Protein AF-A0ABD4R731-F1 (afdb_monomer_lite)

Radius of gyration: 36.88 Å; chains: 1; bounding box: 83×28×99 Å

Sequence (188 aa):
MTTSGLCRRHQIETEQASKDNRAQFRELLNQSGGIVTPEMKALRAEYVEQQETATELAGQITEKEELLPLLADTTARKANAYVNCHHGITEERIDELLRDFFIFHGSELSSLLWMKYRQFERNSSVHIQGIIEGTNDADTLYREFILNLMLKWTNEILPLRFRDDVMSLTGSAPVSGSHDARKKRKLF

Organism: NCBI:txid1812935

pLDDT: mean 88.9, std 9.13, range [47.09, 97.12]

Secondary structure (DSSP, 8-state):
--HHHHHHHHHHHHHHHHHHHHHHHHHHHHHTTT---HHHHHHHHHHHHHHHHHHHHHHHHHHHHHHHHHHHHHHHHHHHHHHHHHHHHHHHHHHHHHHHHHHHHHHHHHHHHHHHHHHHHHHS-TTSTT--TTTTSHHHHHHHHHHHHHHHHHSS----SS--HHHHHH-SS--HHHHHHHHGGG--

Foldseek 3Di:
DDPLVVLVVLLVVLQVLLVVLVVVLVVVCVVVVNDQDPVSVVSVVSSVVSVVSSVVSVVVSVVVVVCVLVVLVVLLVVLVVQQVVLVVLLVVVVVVVVVVCCVVCVVVVVVVLVVVLVVQCVVQPPPDPPHDPCPRHSVNVSVVVVVVVVCVVVVDPDDDPDDDPSCVVSPPHHDPVSVVSNVSNVVD

InterPro domains:
  IPR010006 Bacteriophage P4, Psu, polarity suppression protein [PF07455] (40-182)

Structure (mmCIF, N/CA/C/O backbone):
data_AF-A0ABD4R731-F1
#
_entry.id   AF-A0ABD4R731-F1
#
loop_
_atom_site.group_PDB
_atom_site.id
_atom_site.type_symbol
_atom_site.label_atom_id
_atom_site.label_alt_id
_atom_site.label_comp_id
_atom_site.label_asym_id
_atom_site.label_entity_id
_atom_site.label_seq_id
_atom_site.pdbx_PDB_ins_code
_atom_site.Cartn_x
_atom_site.Cartn_y
_atom_site.Cartn_z
_atom_site.occupancy
_atom_site.B_iso_or_equiv
_atom_site.auth_seq_id
_atom_site.auth_comp_id
_atom_site.auth_asym_id
_atom_site.auth_atom_id
_atom_site.pdbx_PDB_model_num
ATOM 1 N N . MET A 1 1 ? -12.678 6.987 18.122 1.00 47.09 1 MET A N 1
ATOM 2 C CA . MET A 1 1 ? -12.700 6.106 19.313 1.00 47.09 1 MET A CA 1
ATOM 3 C C . MET A 1 1 ? -12.897 4.676 18.845 1.00 47.09 1 MET A C 1
ATOM 5 O O . MET A 1 1 ? -13.769 4.457 18.018 1.00 47.09 1 MET A O 1
ATOM 9 N N . THR A 1 2 ? -12.077 3.730 19.304 1.00 66.00 2 THR A N 1
ATOM 10 C CA . THR A 1 2 ? -12.258 2.300 19.005 1.00 66.00 2 THR A CA 1
ATOM 11 C C . THR A 1 2 ? -13.372 1.720 19.880 1.00 66.00 2 THR A C 1
ATOM 13 O O . THR A 1 2 ? -13.617 2.209 20.982 1.00 66.00 2 THR A O 1
ATOM 16 N N . THR A 1 3 ? -14.046 0.672 19.410 1.00 63.84 3 THR A N 1
ATOM 17 C CA . THR A 1 3 ? -15.116 -0.027 20.148 1.00 63.84 3 THR A CA 1
ATOM 18 C C . THR A 1 3 ? -14.659 -0.540 21.519 1.00 63.84 3 THR A C 1
ATOM 20 O O . THR A 1 3 ? -15.417 -0.463 22.477 1.00 63.84 3 THR A O 1
ATOM 23 N N . SER A 1 4 ? -13.396 -0.962 21.654 1.00 69.50 4 SER A N 1
ATOM 24 C CA . SER A 1 4 ? -12.781 -1.312 22.948 1.00 69.50 4 SER A CA 1
ATOM 25 C C . SER A 1 4 ? -12.687 -0.110 23.909 1.00 69.50 4 SER A C 1
ATOM 27 O O . SER A 1 4 ? -12.978 -0.238 25.095 1.00 69.50 4 SER A O 1
ATOM 29 N N . GLY A 1 5 ? -12.383 1.093 23.404 1.00 80.19 5 GLY A N 1
ATOM 30 C CA . GLY A 1 5 ? -12.341 2.311 24.222 1.00 80.19 5 GLY A CA 1
ATOM 31 C C . GLY A 1 5 ? -13.715 2.771 24.723 1.00 80.19 5 GLY A C 1
ATOM 32 O O . GLY A 1 5 ? -13.802 3.364 25.795 1.00 80.19 5 GLY A O 1
ATOM 33 N N . LEU A 1 6 ? -14.783 2.478 23.974 1.00 83.31 6 LEU A N 1
ATOM 34 C CA . LEU A 1 6 ? -16.164 2.697 24.419 1.00 83.31 6 LEU A CA 1
ATOM 35 C C . LEU A 1 6 ? -16.559 1.701 25.518 1.00 83.31 6 LEU A C 1
ATOM 37 O O . LEU A 1 6 ? -17.065 2.129 26.549 1.00 83.31 6 LEU A O 1
ATOM 41 N N . CYS A 1 7 ? -16.256 0.408 25.342 1.00 85.12 7 CYS A N 1
ATOM 42 C CA . CYS A 1 7 ? -16.519 -0.616 26.362 1.00 85.12 7 CYS A CA 1
ATOM 43 C C . CYS A 1 7 ? -15.798 -0.314 27.681 1.00 85.12 7 CYS A C 1
ATOM 45 O O . CYS A 1 7 ? -16.428 -0.362 28.731 1.00 85.12 7 CYS A O 1
ATOM 47 N N . ARG A 1 8 ? -14.513 0.068 27.641 1.00 89.00 8 ARG A N 1
ATOM 48 C CA . ARG A 1 8 ? -13.762 0.441 28.856 1.00 89.00 8 ARG A CA 1
ATOM 49 C C . ARG A 1 8 ? -14.369 1.642 29.571 1.00 89.00 8 ARG A C 1
ATOM 51 O O . ARG A 1 8 ? -14.418 1.666 30.794 1.00 89.00 8 ARG A O 1
ATOM 58 N N . ARG A 1 9 ? -14.833 2.643 28.818 1.00 91.31 9 ARG A N 1
ATOM 59 C CA . ARG A 1 9 ? -15.491 3.811 29.408 1.00 91.31 9 ARG A CA 1
ATOM 60 C C . ARG A 1 9 ? -16.788 3.410 30.110 1.00 91.31 9 ARG A C 1
ATOM 62 O O . ARG A 1 9 ? -16.950 3.743 31.276 1.00 91.31 9 ARG A O 1
ATOM 69 N N . HIS A 1 10 ? -17.644 2.648 29.430 1.00 91.25 10 HIS A N 1
ATOM 70 C CA . HIS A 1 10 ? -18.876 2.127 30.023 1.00 91.25 10 HIS A CA 1
ATOM 71 C C . HIS A 1 10 ? -18.600 1.264 31.260 1.00 91.25 10 HIS A C 1
ATOM 73 O O . HIS A 1 10 ? -19.288 1.416 32.262 1.00 91.25 10 HIS A O 1
ATOM 79 N N . GLN A 1 11 ? -17.573 0.407 31.233 1.00 93.75 11 GLN A N 1
ATOM 80 C CA . GLN A 1 11 ? -17.191 -0.394 32.396 1.00 93.75 11 GLN A CA 1
ATOM 81 C C . GLN A 1 11 ? -16.874 0.509 33.596 1.00 93.75 11 GLN A C 1
ATOM 83 O O . GLN A 1 11 ? -17.465 0.340 34.656 1.00 93.75 11 GLN A O 1
ATOM 88 N N . ILE A 1 12 ? -16.014 1.515 33.414 1.00 93.62 12 ILE A N 1
ATOM 89 C CA . ILE A 1 12 ? -15.641 2.459 34.479 1.00 93.62 12 ILE A CA 1
ATOM 90 C C . ILE A 1 12 ? -16.871 3.204 35.020 1.00 93.62 12 ILE A C 1
ATOM 92 O O . ILE A 1 12 ? -17.019 3.338 36.233 1.00 93.62 12 ILE A O 1
ATOM 96 N N . GLU A 1 13 ? -17.761 3.665 34.138 1.00 94.12 13 GLU A N 1
ATOM 97 C CA . GLU A 1 13 ? -18.998 4.357 34.519 1.00 94.12 13 GLU A CA 1
ATOM 98 C C . GLU A 1 13 ? -19.929 3.443 35.338 1.00 94.12 13 GLU A C 1
ATOM 100 O O . GLU A 1 13 ? -20.394 3.841 36.406 1.00 94.12 13 GLU A O 1
ATOM 105 N N . THR A 1 14 ? -20.141 2.197 34.898 1.00 92.69 14 THR A N 1
ATOM 106 C CA . THR A 1 14 ? -20.979 1.211 35.612 1.00 92.69 14 THR A CA 1
ATOM 107 C C . THR A 1 14 ? -20.384 0.778 36.954 1.00 92.69 14 THR A C 1
ATOM 109 O O . THR A 1 14 ? -21.108 0.665 37.945 1.00 92.69 14 THR A O 1
ATOM 112 N N . GLU A 1 15 ? -19.062 0.601 37.036 1.00 93.56 15 GLU A N 1
ATOM 113 C CA . GLU A 1 15 ? -18.374 0.285 38.290 1.00 93.56 15 GLU A CA 1
ATOM 114 C C . GLU A 1 15 ? -18.454 1.439 39.290 1.00 93.56 15 GLU A C 1
ATOM 116 O O . GLU A 1 15 ? -18.605 1.204 40.493 1.00 93.56 15 GLU A O 1
ATOM 121 N N . GLN A 1 16 ? -18.344 2.680 38.813 1.00 94.50 16 GLN A N 1
ATOM 122 C CA . GLN A 1 16 ? -18.455 3.856 39.666 1.00 94.50 16 GLN A CA 1
ATOM 123 C C . GLN A 1 16 ? -19.886 4.020 40.188 1.00 94.50 16 GLN A C 1
ATOM 125 O O . GLN A 1 16 ? -20.065 4.150 41.397 1.00 94.50 16 GLN A O 1
ATOM 130 N N . ALA A 1 17 ? -20.894 3.887 39.321 1.00 93.00 17 ALA A N 1
ATOM 131 C CA . ALA A 1 17 ? -22.299 3.914 39.726 1.00 93.00 17 ALA A CA 1
ATOM 132 C C . ALA A 1 17 ? -22.622 2.825 40.769 1.00 93.00 17 ALA A C 1
ATOM 134 O O . ALA A 1 17 ? -23.241 3.113 41.793 1.00 93.00 17 ALA A O 1
ATOM 135 N N . SER A 1 18 ? -22.104 1.600 40.589 1.00 92.94 18 SER A N 1
ATOM 136 C CA . SER A 1 18 ? -22.270 0.509 41.566 1.00 92.94 18 SER A CA 1
ATOM 137 C C . SER A 1 18 ? -21.652 0.848 42.926 1.00 92.94 18 SER A C 1
ATOM 139 O O . SER A 1 18 ? -22.242 0.569 43.976 1.00 92.94 18 SER A O 1
ATOM 141 N N . LYS A 1 19 ? -20.467 1.475 42.939 1.00 93.81 19 LYS A N 1
ATOM 142 C CA . LYS A 1 19 ? -19.798 1.913 44.175 1.00 93.81 19 LYS A CA 1
ATOM 143 C C . LYS A 1 19 ? -20.590 3.006 44.886 1.00 93.81 19 LYS A C 1
ATOM 145 O O . LYS A 1 19 ? -20.762 2.907 46.103 1.00 93.81 19 LYS A O 1
ATOM 150 N N . ASP A 1 20 ? -21.091 3.985 44.142 1.00 95.62 20 ASP A N 1
ATOM 151 C CA . ASP A 1 20 ? -21.860 5.108 44.679 1.00 95.62 20 ASP A CA 1
ATOM 152 C C . ASP A 1 20 ? -23.193 4.621 45.269 1.00 95.62 20 ASP A C 1
ATOM 154 O O . ASP A 1 20 ? -23.496 4.898 46.433 1.00 95.62 20 ASP A O 1
ATOM 158 N N . ASN A 1 21 ? -23.920 3.768 44.542 1.00 94.12 21 ASN A N 1
ATOM 159 C CA . ASN A 1 21 ? -25.165 3.150 45.007 1.00 94.12 21 ASN A CA 1
ATOM 160 C C . ASN A 1 21 ? -24.944 2.257 46.239 1.00 94.12 21 ASN A C 1
ATOM 162 O O . ASN A 1 21 ? -25.734 2.262 47.188 1.00 94.12 21 ASN A O 1
ATOM 166 N N . ARG A 1 22 ? -23.826 1.519 46.292 1.00 93.38 22 ARG A N 1
ATOM 167 C CA . ARG A 1 22 ? -23.453 0.719 47.468 1.00 93.38 22 ARG A CA 1
ATOM 168 C C . ARG A 1 22 ? -23.092 1.594 48.671 1.00 93.38 22 ARG A C 1
ATOM 170 O O . ARG A 1 22 ? -23.345 1.178 49.803 1.00 93.38 22 ARG A O 1
ATOM 177 N N . ALA A 1 23 ? -22.484 2.760 48.463 1.00 94.75 23 ALA A N 1
ATOM 178 C CA . ALA A 1 23 ? -22.194 3.709 49.536 1.00 94.75 23 ALA A CA 1
ATOM 179 C C . ALA A 1 23 ? -23.490 4.320 50.092 1.00 94.75 23 ALA A C 1
ATOM 181 O O . ALA A 1 23 ? -23.691 4.297 51.307 1.00 94.75 23 ALA A O 1
ATOM 182 N N . GLN A 1 24 ? -24.405 4.749 49.216 1.00 94.81 24 GLN A N 1
ATOM 183 C CA . GLN A 1 24 ? -25.729 5.251 49.603 1.00 94.81 24 GLN A CA 1
ATOM 184 C C . GLN A 1 24 ? -26.545 4.207 50.372 1.00 94.81 24 GLN A C 1
ATOM 186 O O . GLN A 1 24 ? -27.123 4.518 51.412 1.00 94.81 24 GLN A O 1
ATOM 191 N N . PHE A 1 25 ? -26.526 2.944 49.934 1.00 94.62 25 PHE A N 1
ATOM 192 C CA . PHE A 1 25 ? -27.181 1.852 50.656 1.00 94.62 25 PHE A CA 1
ATOM 193 C C . PHE A 1 25 ? -26.672 1.719 52.102 1.00 94.62 25 PHE A C 1
ATOM 195 O O . PHE A 1 25 ? -27.469 1.529 53.020 1.00 94.62 25 PHE A O 1
ATOM 202 N N . ARG A 1 26 ? -25.351 1.812 52.324 1.00 93.81 26 ARG A N 1
ATOM 203 C CA . ARG A 1 26 ? -24.767 1.710 53.675 1.00 93.81 26 ARG A CA 1
ATOM 204 C C . ARG A 1 26 ? -25.180 2.879 54.559 1.00 93.81 26 ARG A C 1
ATOM 206 O O . ARG A 1 26 ? -25.469 2.667 55.732 1.00 93.81 26 ARG A O 1
ATOM 213 N N . GLU A 1 27 ? -25.223 4.080 53.996 1.00 95.12 27 GLU A N 1
ATOM 214 C CA . GLU A 1 27 ? -25.639 5.278 54.719 1.00 95.12 27 GLU A CA 1
ATOM 215 C C . GLU A 1 27 ? -27.106 5.178 55.160 1.00 95.12 27 GLU A C 1
ATOM 217 O O . GLU A 1 27 ? -27.410 5.320 56.345 1.00 95.12 27 GLU A O 1
ATOM 222 N N . LEU A 1 28 ? -28.005 4.796 54.247 1.00 94.62 28 LEU A N 1
ATOM 223 C CA . LEU A 1 28 ? -29.420 4.575 54.563 1.00 94.62 28 LEU A CA 1
ATOM 224 C C . LEU A 1 28 ? -29.628 3.457 55.597 1.00 94.62 28 LEU A C 1
ATOM 226 O O . LEU A 1 28 ? -30.508 3.565 56.452 1.00 94.62 28 LEU A O 1
ATOM 230 N N . LEU A 1 29 ? -28.809 2.399 55.563 1.00 93.44 29 LEU A N 1
ATOM 231 C CA . LEU A 1 29 ? -28.875 1.307 56.542 1.00 93.44 29 LEU A CA 1
ATOM 232 C C . LEU A 1 29 ? -28.511 1.779 57.951 1.00 93.44 29 LEU A C 1
ATOM 234 O O . LEU A 1 29 ? -29.185 1.399 58.911 1.00 93.44 29 LEU A O 1
ATOM 238 N N . ASN A 1 30 ? -27.478 2.617 58.064 1.00 93.94 30 ASN A N 1
ATOM 239 C CA . ASN A 1 30 ? -27.062 3.210 59.332 1.00 93.94 30 ASN A CA 1
ATOM 240 C C . ASN A 1 30 ? -28.153 4.136 59.888 1.00 93.94 30 ASN A C 1
ATOM 242 O O . ASN A 1 30 ? -28.500 4.038 61.064 1.00 93.94 30 ASN A O 1
ATOM 246 N N . GLN A 1 31 ? -28.739 4.983 59.036 1.00 93.31 31 GLN A N 1
ATOM 247 C CA . GLN A 1 31 ? -29.807 5.916 59.415 1.00 93.31 31 GLN A CA 1
ATOM 248 C C . GLN A 1 31 ? -31.099 5.203 59.836 1.00 93.31 31 GLN A C 1
ATOM 250 O O . GLN A 1 31 ? -31.798 5.658 60.739 1.00 93.31 31 GLN A O 1
ATOM 255 N N . SER A 1 32 ? -31.397 4.057 59.222 1.00 90.31 32 SER A N 1
ATOM 256 C CA . SER A 1 32 ? -32.612 3.274 59.489 1.00 90.31 32 SER A CA 1
ATOM 257 C C . SER A 1 32 ? -32.472 2.303 60.670 1.00 90.31 32 SER A C 1
ATOM 259 O O . SER A 1 32 ? -33.348 1.463 60.883 1.00 90.31 32 SER A O 1
ATOM 261 N N . GLY A 1 33 ? -31.358 2.349 61.413 1.00 88.62 33 GLY A N 1
ATOM 262 C CA . GLY A 1 33 ? -31.100 1.434 62.531 1.00 88.62 33 GLY A CA 1
ATOM 263 C C . GLY A 1 33 ? -31.032 -0.040 62.111 1.00 88.62 33 GLY A C 1
ATOM 264 O O . GLY A 1 33 ? -31.392 -0.921 62.888 1.00 88.62 33 GLY A O 1
ATOM 265 N N . GLY A 1 34 ? -30.622 -0.316 60.868 1.00 86.50 34 GLY A N 1
ATOM 266 C CA . GLY A 1 34 ? -30.551 -1.669 60.310 1.00 86.50 34 GLY A CA 1
ATOM 267 C C . GLY A 1 34 ? -31.838 -2.186 59.651 1.00 86.50 34 GLY A C 1
ATOM 268 O O . GLY A 1 34 ? -31.831 -3.300 59.125 1.00 86.50 34 GLY A O 1
ATOM 269 N N . ILE A 1 35 ? -32.931 -1.412 59.629 1.00 91.94 35 ILE A N 1
ATOM 270 C CA . ILE A 1 35 ? -34.171 -1.800 58.936 1.00 91.94 35 ILE A CA 1
ATOM 271 C C . ILE A 1 35 ? -34.044 -1.504 57.436 1.00 91.94 35 ILE A C 1
ATOM 273 O O . ILE A 1 35 ? -33.813 -0.370 57.031 1.00 91.94 35 ILE A O 1
ATOM 277 N N . VAL A 1 36 ? -34.228 -2.525 56.593 1.00 91.69 36 VAL A N 1
ATOM 278 C CA . VAL A 1 36 ? -34.141 -2.387 55.130 1.00 91.69 36 VAL A CA 1
ATOM 279 C C . VAL A 1 36 ? -35.453 -1.848 54.556 1.00 91.69 36 VAL A C 1
ATOM 281 O O . VAL A 1 36 ? -36.477 -2.537 54.574 1.00 91.69 36 VAL A O 1
ATOM 284 N N . THR A 1 37 ? -35.411 -0.643 53.990 1.00 93.06 37 THR A N 1
ATOM 285 C CA . THR A 1 37 ? -36.563 0.014 53.351 1.00 93.06 37 THR A CA 1
ATOM 286 C C . THR A 1 37 ? -36.761 -0.442 51.892 1.00 93.06 37 THR A C 1
ATOM 288 O O . THR A 1 37 ? -35.870 -1.060 51.300 1.00 93.06 37 THR A O 1
ATOM 291 N N . PRO A 1 38 ? -37.922 -0.161 51.265 1.00 93.31 38 PRO A N 1
ATOM 292 C CA . PRO A 1 38 ? -38.137 -0.424 49.838 1.00 93.31 38 PRO A CA 1
ATOM 293 C C . PRO A 1 38 ? -37.122 0.275 48.919 1.00 93.31 38 PRO A C 1
ATOM 295 O O . PRO A 1 38 ? -36.661 -0.332 47.957 1.00 93.31 38 PRO A O 1
ATOM 298 N N . GLU A 1 39 ? -36.718 1.504 49.248 1.00 91.62 39 GLU A N 1
ATOM 299 C CA . GLU A 1 39 ? -35.689 2.262 48.520 1.00 91.62 39 GLU A CA 1
ATOM 300 C C . GLU A 1 39 ? -34.331 1.548 48.557 1.00 91.62 39 GLU A C 1
ATOM 302 O O . GLU A 1 39 ? -33.682 1.362 47.532 1.00 91.62 39 GLU A O 1
ATOM 307 N N . MET A 1 40 ? -33.945 1.021 49.720 1.00 93.25 40 MET A N 1
ATOM 308 C CA . MET A 1 40 ? -32.716 0.240 49.860 1.00 93.25 40 MET A CA 1
ATOM 309 C C . MET A 1 40 ? -32.757 -1.077 49.075 1.00 93.25 40 MET A C 1
ATOM 311 O O . MET A 1 40 ? -31.721 -1.546 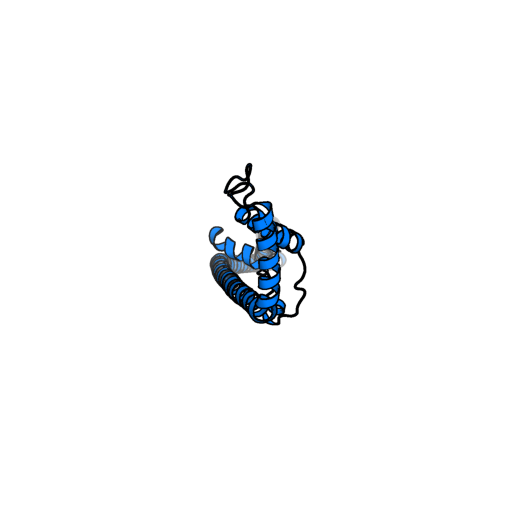48.604 1.00 93.25 40 MET A O 1
ATOM 315 N N . LYS A 1 41 ? -33.938 -1.690 48.909 1.00 94.00 41 LYS A N 1
ATOM 316 C CA . LYS A 1 41 ? -34.100 -2.866 48.036 1.00 94.00 41 LYS A CA 1
ATOM 317 C C . LYS A 1 41 ? -33.919 -2.501 46.563 1.00 94.00 41 LYS A C 1
ATOM 319 O O . LYS A 1 41 ? -33.293 -3.279 45.849 1.00 94.00 41 LYS A O 1
ATOM 324 N N . ALA A 1 42 ? -34.427 -1.344 46.136 1.00 94.12 42 ALA A N 1
ATOM 325 C CA . ALA A 1 42 ? -34.233 -0.839 44.778 1.00 94.12 42 ALA A CA 1
ATOM 326 C C . ALA A 1 42 ? -32.749 -0.546 44.503 1.00 94.12 42 ALA A C 1
ATOM 328 O O . ALA A 1 42 ? -32.198 -1.104 43.560 1.00 94.12 42 ALA A O 1
ATOM 329 N N . LEU A 1 43 ? -32.073 0.182 45.402 1.00 93.06 43 LEU A N 1
ATOM 330 C CA . LEU A 1 43 ? -30.623 0.417 45.322 1.00 93.06 43 LEU A CA 1
ATOM 331 C C . LEU A 1 43 ? -29.830 -0.890 45.277 1.00 93.06 43 LEU A C 1
ATOM 333 O O . LEU A 1 43 ? -28.847 -1.002 44.548 1.00 93.06 43 LEU A O 1
ATOM 337 N N . ARG A 1 44 ? -30.260 -1.900 46.047 1.00 93.56 44 ARG A N 1
ATOM 338 C CA . ARG A 1 44 ? -29.639 -3.225 46.029 1.00 93.56 44 ARG A CA 1
ATOM 339 C C . ARG A 1 44 ? -29.803 -3.950 44.704 1.00 93.56 44 ARG A C 1
ATOM 341 O O . ARG A 1 44 ? -28.846 -4.581 44.272 1.00 93.56 44 ARG A O 1
ATOM 348 N N . ALA A 1 45 ? -30.978 -3.891 44.089 1.00 94.62 45 ALA A N 1
ATOM 349 C CA . ALA A 1 45 ? -31.174 -4.450 42.757 1.00 94.62 45 ALA A CA 1
ATOM 350 C C . ALA A 1 45 ? -30.285 -3.728 41.732 1.00 94.62 45 ALA A C 1
ATOM 352 O O . ALA A 1 45 ? -29.562 -4.378 40.983 1.00 94.62 45 ALA A O 1
ATOM 353 N N . GLU A 1 46 ? -30.252 -2.397 41.787 1.00 93.69 46 GLU A N 1
ATOM 354 C CA . GLU A 1 46 ? -29.509 -1.563 40.845 1.00 93.69 46 GLU A CA 1
ATOM 355 C C . GLU A 1 46 ? -27.988 -1.772 40.930 1.00 93.69 46 GLU A C 1
ATOM 357 O O . GLU A 1 46 ? -27.344 -2.017 39.912 1.00 93.69 46 GLU A O 1
ATOM 362 N N . TYR A 1 47 ? -27.383 -1.752 42.129 1.00 92.69 47 TYR A N 1
ATOM 363 C CA . TYR A 1 47 ? -25.930 -1.954 42.223 1.00 92.69 47 TYR A CA 1
ATOM 364 C C . TYR A 1 47 ? -25.504 -3.387 41.868 1.00 92.69 47 TYR A C 1
ATOM 366 O O . TYR A 1 47 ? -24.339 -3.589 41.510 1.00 92.69 47 TYR A O 1
ATOM 374 N N . VAL A 1 48 ? -26.400 -4.378 42.007 1.00 94.94 48 VAL A N 1
ATOM 375 C CA . VAL A 1 48 ? -26.160 -5.769 41.581 1.00 94.94 48 VAL A CA 1
ATOM 376 C C . VAL A 1 48 ? -26.182 -5.852 40.058 1.00 94.94 48 VAL A C 1
ATOM 378 O O . VAL A 1 48 ? -25.222 -6.359 39.486 1.00 94.94 48 VAL A O 1
ATOM 381 N N . GLU A 1 49 ? -27.191 -5.271 39.407 1.00 95.38 49 GLU A N 1
ATOM 382 C CA . GLU A 1 49 ? -27.272 -5.190 37.942 1.00 95.38 49 GLU A CA 1
ATOM 383 C C . GLU A 1 49 ? -26.047 -4.477 37.347 1.00 95.38 49 GLU A C 1
ATOM 385 O O . GLU A 1 49 ? -25.433 -4.952 36.388 1.00 95.38 49 GLU A O 1
ATOM 390 N N . GLN A 1 50 ? -25.623 -3.365 37.955 1.00 95.06 50 GLN A N 1
ATOM 391 C CA . GLN A 1 50 ? -24.426 -2.631 37.536 1.00 95.06 50 GLN A CA 1
ATOM 392 C C . GLN A 1 50 ? -23.149 -3.466 37.703 1.00 95.06 50 GLN A C 1
ATOM 394 O O . GLN A 1 50 ? -22.256 -3.401 36.859 1.00 95.06 50 GLN A O 1
ATOM 399 N N . GLN A 1 51 ? -23.055 -4.274 38.764 1.00 93.50 51 GLN A N 1
ATOM 400 C CA . GLN A 1 51 ? -21.914 -5.163 38.985 1.00 93.50 51 GLN A CA 1
ATOM 401 C C . GLN A 1 51 ? -21.876 -6.312 37.961 1.00 93.50 51 GLN A C 1
ATOM 403 O O . GLN A 1 51 ? -20.802 -6.644 37.452 1.00 93.50 51 GLN A O 1
ATOM 408 N N . GLU A 1 52 ? -23.025 -6.909 37.640 1.00 94.56 52 GLU A N 1
ATOM 409 C CA . GLU A 1 52 ? -23.142 -7.944 36.605 1.00 94.56 52 GLU A CA 1
ATOM 410 C C . GLU A 1 52 ? -22.777 -7.380 35.226 1.00 94.56 52 GLU A C 1
ATOM 412 O O . GLU A 1 52 ? -21.938 -7.947 34.526 1.00 94.56 52 GLU A O 1
ATOM 417 N N . THR A 1 53 ? -23.303 -6.200 34.890 1.00 93.81 53 THR A N 1
ATOM 418 C CA . THR A 1 53 ? -22.999 -5.492 33.638 1.00 93.81 53 THR A CA 1
ATOM 419 C C . THR A 1 53 ? -21.510 -5.165 33.512 1.00 93.81 53 THR A C 1
ATOM 421 O O . THR A 1 53 ? -20.914 -5.400 32.462 1.00 93.81 53 THR A O 1
ATOM 424 N N . ALA A 1 54 ? -20.875 -4.665 34.578 1.00 93.50 54 ALA A N 1
ATOM 425 C CA . ALA A 1 54 ? -19.437 -4.391 34.583 1.00 93.50 54 ALA A CA 1
ATOM 426 C C . ALA A 1 54 ? -18.604 -5.664 34.350 1.00 93.50 54 ALA A C 1
ATOM 428 O O . ALA A 1 54 ? -17.608 -5.629 33.627 1.00 93.50 54 ALA A O 1
ATOM 429 N N . THR A 1 55 ? -19.034 -6.793 34.921 1.00 94.00 55 THR A N 1
ATOM 430 C CA . THR A 1 55 ? -18.364 -8.093 34.760 1.00 94.00 55 THR A CA 1
ATOM 431 C C . THR A 1 55 ? -18.468 -8.597 33.319 1.00 94.00 55 THR A C 1
ATOM 433 O O . THR A 1 55 ? -17.468 -9.025 32.743 1.00 94.00 55 THR A O 1
ATOM 436 N N . GLU A 1 56 ? -19.646 -8.484 32.706 1.00 94.94 56 GLU A N 1
ATOM 437 C CA . GLU A 1 56 ? -19.865 -8.843 31.301 1.00 94.94 56 GLU A CA 1
ATOM 438 C C . GLU A 1 56 ? -19.026 -7.962 30.359 1.00 94.94 56 GLU A C 1
ATOM 440 O O . GLU A 1 56 ? -18.362 -8.455 29.444 1.00 94.94 56 GLU A O 1
ATOM 445 N N . LEU A 1 57 ? -18.979 -6.649 30.618 1.00 94.06 57 LEU A N 1
ATOM 446 C CA . LEU A 1 57 ? -18.140 -5.717 29.860 1.00 94.06 57 LEU A CA 1
ATOM 447 C C . LEU A 1 57 ? -16.650 -6.053 29.986 1.00 94.06 57 LEU A C 1
ATOM 449 O O . LEU A 1 57 ? -15.937 -5.990 28.983 1.00 94.06 57 LEU A O 1
ATOM 453 N N . ALA A 1 58 ? -16.185 -6.438 31.178 1.00 93.50 58 ALA A N 1
ATOM 454 C CA . ALA A 1 58 ? -14.811 -6.881 31.392 1.00 93.50 58 ALA A CA 1
ATOM 455 C C . ALA A 1 58 ? -14.487 -8.126 30.549 1.00 93.50 58 ALA A C 1
ATOM 457 O O . ALA A 1 58 ? -13.473 -8.138 29.852 1.00 93.50 58 ALA A O 1
ATOM 458 N N . GLY A 1 59 ? -15.382 -9.122 30.531 1.00 93.31 59 GLY A N 1
ATOM 459 C CA . GLY A 1 59 ? -15.242 -10.314 29.688 1.00 93.31 59 GLY A CA 1
ATOM 460 C C . GLY A 1 59 ? -15.127 -9.974 28.198 1.00 93.31 59 GLY A C 1
ATOM 461 O O . GLY A 1 59 ? -14.200 -10.426 27.524 1.00 93.31 59 GLY A O 1
ATOM 462 N N . GLN A 1 60 ? -15.996 -9.091 27.695 1.00 92.88 60 GLN A N 1
ATOM 463 C CA . GLN A 1 60 ? -15.949 -8.635 26.299 1.00 92.88 60 GLN A CA 1
ATOM 464 C C . GLN A 1 60 ? -14.682 -7.841 25.955 1.00 92.88 60 GLN A C 1
ATOM 466 O O . GLN A 1 60 ? -14.235 -7.848 24.804 1.00 92.88 60 GLN A O 1
ATOM 471 N N . ILE A 1 61 ? -14.123 -7.095 26.913 1.00 92.25 61 ILE A N 1
ATOM 472 C CA . ILE A 1 61 ? -12.861 -6.372 26.727 1.00 92.25 61 ILE A CA 1
ATOM 473 C C . ILE A 1 61 ? -11.716 -7.372 26.590 1.00 92.25 61 ILE A C 1
ATOM 475 O O . ILE A 1 61 ? -10.956 -7.262 25.628 1.00 92.25 61 ILE A O 1
ATOM 479 N N . THR A 1 62 ? -11.635 -8.360 27.485 1.00 92.56 62 THR A N 1
ATOM 480 C CA . THR A 1 62 ? -10.604 -9.405 27.447 1.00 92.56 62 THR A CA 1
ATOM 481 C C . THR A 1 62 ? -10.645 -10.188 26.137 1.00 92.56 62 THR A C 1
ATOM 483 O O . THR A 1 62 ? -9.629 -10.263 25.452 1.00 92.56 62 THR A O 1
ATOM 486 N N . GLU A 1 63 ? -11.818 -10.671 25.715 1.00 91.50 63 GLU A N 1
ATOM 487 C CA . GLU A 1 63 ? -11.967 -11.406 24.449 1.00 91.50 63 GLU A CA 1
ATOM 488 C C . GLU A 1 63 ? -11.479 -10.576 23.247 1.00 91.50 63 GLU A C 1
ATOM 490 O O . GLU A 1 63 ? -10.738 -11.050 22.383 1.00 91.50 63 GLU A O 1
ATOM 495 N N . LYS A 1 64 ? -11.847 -9.289 23.194 1.00 89.19 64 LYS A N 1
ATOM 496 C CA . LYS A 1 64 ? -11.404 -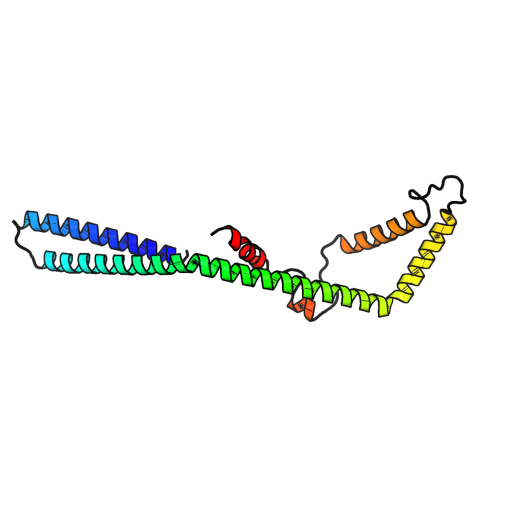8.399 22.112 1.00 89.19 64 LYS A CA 1
ATOM 497 C C . LYS A 1 64 ? -9.901 -8.151 22.156 1.00 89.19 64 LYS A C 1
ATOM 499 O O . LYS A 1 64 ? -9.280 -8.085 21.097 1.00 89.19 64 LYS A O 1
ATOM 504 N N . GLU A 1 65 ? -9.323 -7.982 23.339 1.00 89.06 65 GLU A N 1
ATOM 505 C CA . GLU A 1 65 ? -7.885 -7.769 23.512 1.00 89.06 65 GLU A CA 1
ATOM 506 C C . GLU A 1 65 ? -7.064 -8.979 23.071 1.00 89.06 65 GLU A C 1
ATOM 508 O O . GLU A 1 65 ? -6.035 -8.795 22.423 1.00 89.06 65 GLU A O 1
ATOM 513 N N . GLU A 1 66 ? -7.553 -10.194 23.308 1.00 89.62 66 GLU A N 1
ATOM 514 C CA . GLU A 1 66 ? -6.925 -11.428 22.823 1.00 89.62 66 GLU A CA 1
ATOM 515 C C . GLU A 1 66 ? -6.957 -11.544 21.289 1.00 89.62 66 GLU A C 1
ATOM 517 O O . GLU A 1 66 ? -6.004 -12.023 20.670 1.00 89.62 66 GLU A O 1
ATOM 522 N N . LEU A 1 67 ? -8.021 -11.054 20.643 1.00 89.19 67 LEU A N 1
ATOM 523 C CA . LEU A 1 67 ? -8.158 -11.082 19.182 1.00 89.19 67 LEU A CA 1
ATOM 524 C C . LEU A 1 67 ? -7.331 -10.005 18.462 1.00 89.19 67 LEU A C 1
ATOM 526 O O . LEU A 1 67 ? -7.005 -10.164 17.279 1.00 89.19 67 LEU A O 1
ATOM 530 N N . LEU A 1 68 ? -6.988 -8.902 19.136 1.00 87.00 68 LEU A N 1
ATOM 531 C CA . LEU A 1 68 ? -6.295 -7.766 18.517 1.00 87.00 68 LEU A CA 1
ATOM 532 C C . LEU A 1 68 ? -4.932 -8.141 17.898 1.00 87.00 68 LEU A C 1
ATOM 534 O O . LEU A 1 68 ? -4.722 -7.784 16.733 1.00 87.00 68 LEU A O 1
ATOM 538 N N . PRO A 1 69 ? -4.026 -8.871 18.584 1.00 87.81 69 PRO A N 1
ATOM 539 C CA . PRO A 1 69 ? -2.753 -9.297 18.001 1.00 87.81 69 PRO A CA 1
ATOM 540 C C . PRO A 1 69 ? -2.937 -10.195 16.775 1.00 87.81 69 PRO A C 1
ATOM 542 O O . PRO A 1 69 ? -2.277 -9.996 15.754 1.00 87.81 69 PRO A O 1
ATOM 545 N N . LEU A 1 70 ? -3.884 -11.139 16.832 1.00 89.25 70 LEU A N 1
ATOM 546 C CA . LEU A 1 70 ? -4.177 -12.047 15.721 1.00 89.25 70 LEU A CA 1
ATOM 547 C C . LEU A 1 70 ? -4.673 -11.282 14.488 1.00 89.25 70 LEU A C 1
ATOM 549 O O . LEU A 1 70 ? -4.236 -11.543 13.360 1.00 89.25 70 LEU A O 1
ATOM 553 N N . LEU A 1 71 ? -5.577 -10.322 14.693 1.00 89.88 71 LEU A N 1
ATOM 554 C CA . LEU A 1 71 ? -6.096 -9.483 13.621 1.00 89.88 71 LEU A CA 1
ATOM 555 C C . LEU A 1 71 ? -4.999 -8.580 13.047 1.00 89.88 71 LEU A C 1
ATOM 557 O O . LEU A 1 71 ? -4.916 -8.421 11.826 1.00 89.88 71 LEU A O 1
ATOM 561 N N . ALA A 1 72 ? -4.143 -8.016 13.902 1.00 89.25 72 ALA A N 1
ATOM 562 C CA . ALA A 1 72 ? -3.013 -7.194 13.488 1.00 89.25 72 ALA A CA 1
ATOM 563 C C . ALA A 1 72 ? -2.020 -7.988 12.628 1.00 89.25 72 ALA A C 1
ATOM 565 O O . ALA A 1 72 ? -1.669 -7.530 11.538 1.00 89.25 72 ALA A O 1
ATOM 566 N N . ASP A 1 73 ? -1.630 -9.192 13.054 1.00 89.62 73 ASP A N 1
ATOM 567 C CA . ASP A 1 73 ? -0.731 -10.064 12.290 1.00 89.62 73 ASP A CA 1
ATOM 568 C C . ASP A 1 73 ? -1.361 -10.512 10.963 1.00 89.62 73 ASP A C 1
ATOM 570 O O . ASP A 1 73 ? -0.743 -10.402 9.900 1.00 89.62 73 ASP A O 1
ATOM 574 N N . THR A 1 74 ? -2.625 -10.943 10.986 1.00 92.00 74 THR A N 1
ATOM 575 C CA . THR A 1 74 ? -3.343 -11.361 9.772 1.00 92.00 74 THR A CA 1
ATOM 576 C C . THR A 1 74 ? -3.449 -10.212 8.769 1.00 92.00 74 THR A C 1
ATOM 578 O O . THR A 1 74 ? -3.219 -10.397 7.570 1.00 92.00 74 THR A O 1
ATOM 581 N N . THR A 1 75 ? -3.749 -9.006 9.252 1.00 92.94 75 THR A N 1
ATOM 582 C CA . THR A 1 75 ? -3.808 -7.797 8.422 1.00 92.94 75 THR A CA 1
ATOM 583 C C . THR A 1 75 ? -2.432 -7.456 7.854 1.00 92.94 75 THR A C 1
ATOM 585 O O . THR A 1 75 ? -2.320 -7.168 6.664 1.00 92.94 75 THR A O 1
ATOM 588 N N . ALA A 1 76 ? -1.372 -7.547 8.661 1.00 92.31 76 ALA A N 1
ATOM 589 C CA . ALA A 1 76 ? -0.005 -7.292 8.216 1.00 92.31 76 ALA A CA 1
ATOM 590 C C . ALA A 1 76 ? 0.447 -8.287 7.134 1.00 92.31 76 ALA A C 1
ATOM 592 O O . ALA A 1 76 ? 1.051 -7.877 6.140 1.00 92.31 76 ALA A O 1
ATOM 593 N N . ARG A 1 77 ? 0.111 -9.578 7.277 1.00 93.00 77 ARG A N 1
ATOM 594 C CA . ARG A 1 77 ? 0.387 -10.615 6.267 1.00 93.00 77 ARG A CA 1
ATOM 595 C C . ARG A 1 77 ? -0.313 -10.323 4.944 1.00 93.00 77 ARG A C 1
ATOM 597 O O . ARG A 1 77 ? 0.336 -10.347 3.899 1.00 93.00 77 ARG A O 1
ATOM 604 N N . LYS A 1 78 ? -1.608 -9.995 4.986 1.00 95.12 78 LYS A N 1
ATOM 605 C CA . LYS A 1 78 ? -2.376 -9.638 3.782 1.00 95.12 78 LYS A CA 1
ATOM 606 C C . LYS A 1 78 ? -1.843 -8.369 3.121 1.00 95.12 78 LYS A C 1
ATOM 608 O O . LYS A 1 78 ? -1.683 -8.344 1.906 1.00 95.12 78 LYS A O 1
ATOM 613 N N . ALA A 1 79 ? -1.503 -7.350 3.908 1.00 95.00 79 ALA A N 1
ATOM 614 C CA . ALA A 1 79 ? -0.912 -6.119 3.396 1.00 95.00 79 ALA A CA 1
ATOM 615 C C . ALA A 1 79 ? 0.454 -6.363 2.734 1.00 95.00 79 ALA A C 1
ATOM 617 O O . ALA A 1 79 ? 0.741 -5.783 1.691 1.00 95.00 79 ALA A O 1
ATOM 618 N N . ASN A 1 80 ? 1.281 -7.249 3.299 1.00 93.81 80 ASN A N 1
ATOM 619 C CA . ASN A 1 80 ? 2.552 -7.637 2.692 1.00 93.81 80 ASN A CA 1
ATOM 620 C C . ASN A 1 80 ? 2.362 -8.357 1.352 1.00 93.81 80 ASN A C 1
ATOM 622 O O . ASN A 1 80 ? 3.025 -8.009 0.381 1.00 93.81 80 ASN A O 1
ATOM 626 N N . ALA A 1 81 ? 1.450 -9.332 1.302 1.00 95.25 81 ALA A N 1
ATOM 627 C CA . ALA A 1 81 ? 1.119 -10.033 0.066 1.00 95.25 81 ALA A CA 1
ATOM 628 C C . ALA A 1 81 ? 0.620 -9.058 -1.009 1.00 95.25 81 ALA A C 1
ATOM 630 O O . ALA A 1 81 ? 1.138 -9.067 -2.118 1.00 95.25 81 ALA A O 1
ATOM 631 N N . TYR A 1 82 ? -0.305 -8.160 -0.654 1.00 95.56 82 TYR A N 1
ATOM 632 C CA . TYR A 1 82 ? -0.806 -7.127 -1.559 1.00 95.56 82 TYR A CA 1
ATOM 633 C C . TYR A 1 82 ? 0.316 -6.252 -2.134 1.00 95.56 82 TYR A C 1
ATOM 635 O O . TYR A 1 82 ? 0.393 -6.102 -3.347 1.00 95.56 82 TYR A O 1
ATOM 643 N N . VAL A 1 83 ? 1.202 -5.709 -1.288 1.00 94.88 83 VAL A N 1
ATOM 644 C CA . VAL A 1 83 ? 2.314 -4.851 -1.742 1.00 94.88 83 VAL A CA 1
ATOM 645 C C . VAL A 1 83 ? 3.237 -5.603 -2.699 1.00 94.88 83 VAL A C 1
ATOM 647 O O . VAL A 1 83 ? 3.595 -5.068 -3.739 1.00 94.88 83 VAL A O 1
ATOM 650 N N . ASN A 1 84 ? 3.592 -6.846 -2.375 1.00 94.31 84 ASN A N 1
ATOM 651 C CA . ASN A 1 84 ? 4.485 -7.635 -3.220 1.00 94.31 84 ASN A CA 1
ATOM 652 C C . ASN A 1 84 ? 3.838 -7.989 -4.567 1.00 94.31 84 ASN A C 1
ATOM 654 O O . ASN A 1 84 ? 4.495 -7.897 -5.597 1.00 94.31 84 ASN A O 1
ATOM 658 N N . CYS A 1 85 ? 2.555 -8.364 -4.569 1.00 95.00 85 CYS A N 1
ATOM 659 C CA . CYS A 1 85 ? 1.820 -8.627 -5.805 1.00 95.00 85 CYS A CA 1
ATOM 660 C C . CYS A 1 85 ? 1.654 -7.361 -6.650 1.00 95.00 85 CYS A C 1
ATOM 662 O O . CYS A 1 85 ? 1.800 -7.427 -7.865 1.00 95.00 85 CYS A O 1
ATOM 664 N N . HIS A 1 86 ? 1.369 -6.219 -6.016 1.00 95.50 86 HIS A N 1
ATOM 665 C CA . HIS A 1 86 ? 1.277 -4.929 -6.698 1.00 95.50 86 HIS A CA 1
ATOM 666 C C . HIS A 1 86 ? 2.593 -4.598 -7.402 1.00 95.50 86 HIS A C 1
ATOM 668 O O . HIS A 1 86 ? 2.572 -4.379 -8.608 1.00 95.50 86 HIS A O 1
ATOM 674 N N . HIS A 1 87 ? 3.722 -4.684 -6.688 1.00 94.12 87 HIS A N 1
ATOM 675 C CA . HIS A 1 87 ? 5.042 -4.461 -7.278 1.00 94.12 87 HIS A CA 1
ATOM 676 C C . HIS A 1 87 ? 5.293 -5.383 -8.473 1.00 94.12 87 HIS A C 1
ATOM 678 O O . HIS A 1 87 ? 5.602 -4.877 -9.544 1.00 94.12 87 HIS A O 1
ATOM 684 N N . GLY A 1 88 ? 5.069 -6.695 -8.326 1.00 95.12 88 GLY A N 1
ATOM 685 C CA . GLY A 1 88 ? 5.286 -7.653 -9.415 1.00 95.12 88 GLY A CA 1
ATOM 686 C C . GLY A 1 88 ? 4.466 -7.333 -10.669 1.00 95.12 88 GLY A C 1
ATOM 687 O O . GLY A 1 88 ? 5.019 -7.275 -11.759 1.00 95.12 88 GLY A O 1
ATOM 688 N N . ILE A 1 89 ? 3.171 -7.031 -10.515 1.00 94.25 89 ILE A N 1
ATOM 689 C CA . ILE A 1 89 ? 2.308 -6.652 -11.648 1.00 94.25 89 ILE A CA 1
ATOM 690 C C . ILE A 1 89 ? 2.808 -5.364 -12.307 1.00 94.25 89 ILE A C 1
ATOM 692 O O . ILE A 1 89 ? 2.872 -5.282 -13.532 1.00 94.25 89 ILE A O 1
ATOM 696 N N . THR A 1 90 ? 3.144 -4.345 -11.512 1.00 93.06 90 THR A N 1
ATOM 697 C CA . THR A 1 90 ? 3.593 -3.065 -12.069 1.00 93.06 90 THR A CA 1
ATOM 698 C C . THR A 1 90 ? 4.959 -3.164 -12.737 1.00 93.06 90 THR A C 1
ATOM 700 O O . THR A 1 90 ? 5.141 -2.561 -13.787 1.00 93.06 90 THR A O 1
ATOM 703 N N . GLU A 1 91 ? 5.895 -3.931 -12.175 1.00 93.56 91 GLU A N 1
ATOM 704 C CA . GLU A 1 91 ? 7.220 -4.167 -12.757 1.00 93.56 91 GLU A CA 1
ATOM 705 C C . GLU A 1 91 ? 7.086 -4.875 -14.108 1.00 93.56 91 GLU A C 1
ATOM 707 O O . GLU A 1 91 ? 7.543 -4.348 -15.121 1.00 93.56 91 GLU A O 1
ATOM 712 N N . G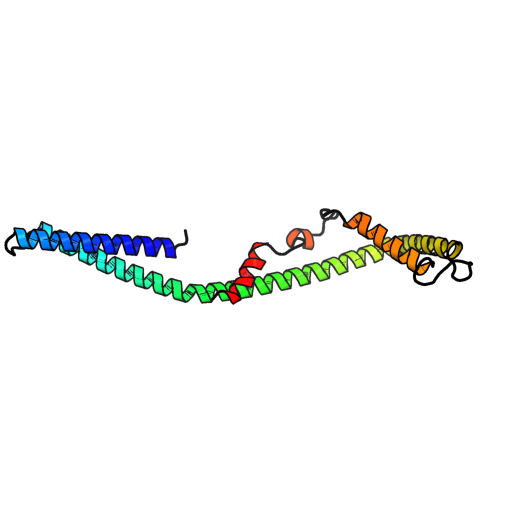LU A 1 92 ? 6.364 -6.000 -14.148 1.00 94.75 92 GLU A N 1
ATOM 713 C CA . GLU A 1 92 ? 6.140 -6.753 -15.387 1.00 94.75 92 GLU A CA 1
ATOM 714 C C . GLU A 1 92 ? 5.447 -5.901 -16.455 1.00 94.75 92 GLU A C 1
ATOM 716 O O . GLU A 1 92 ? 5.858 -5.902 -17.618 1.00 94.75 92 GLU A O 1
ATOM 721 N N . ARG A 1 93 ? 4.423 -5.126 -16.072 1.00 93.75 93 ARG A N 1
ATOM 722 C CA . ARG A 1 93 ? 3.690 -4.293 -17.030 1.00 93.75 93 ARG A CA 1
ATOM 723 C C . ARG A 1 93 ? 4.528 -3.125 -17.542 1.00 93.75 93 ARG A C 1
ATOM 7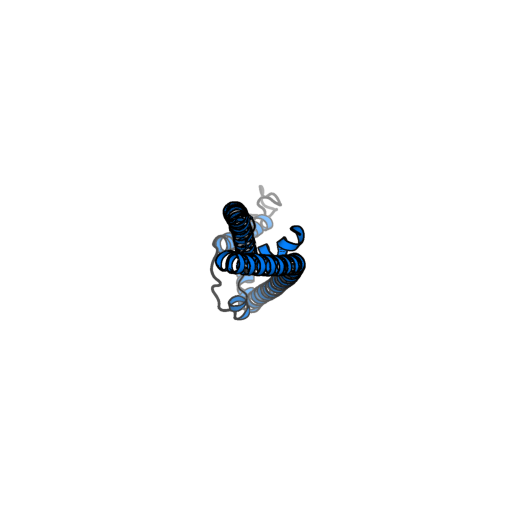25 O O . ARG A 1 93 ? 4.438 -2.797 -18.722 1.00 93.75 93 ARG A O 1
ATOM 732 N N . ILE A 1 94 ? 5.340 -2.492 -16.694 1.00 91.44 94 ILE A N 1
ATOM 733 C CA . ILE A 1 94 ? 6.259 -1.425 -17.119 1.00 91.44 94 ILE A CA 1
ATOM 734 C C . ILE A 1 94 ? 7.268 -1.969 -18.135 1.00 91.44 94 ILE A C 1
ATOM 736 O O . ILE A 1 94 ? 7.476 -1.340 -19.175 1.00 91.44 94 ILE A O 1
ATOM 740 N N . ASP A 1 95 ? 7.848 -3.140 -17.871 1.00 94.25 95 ASP A N 1
ATOM 741 C CA . ASP A 1 95 ? 8.806 -3.778 -18.776 1.00 94.25 95 ASP A CA 1
ATOM 742 C C . ASP A 1 95 ? 8.174 -4.137 -20.127 1.00 94.25 95 ASP A C 1
ATOM 744 O O . ASP A 1 95 ? 8.785 -3.931 -21.180 1.00 94.25 95 ASP A O 1
ATOM 748 N N . GLU A 1 96 ? 6.937 -4.638 -20.116 1.00 94.44 96 GLU A N 1
ATOM 749 C CA . GLU A 1 96 ? 6.170 -4.926 -21.330 1.00 94.44 96 GLU A CA 1
ATOM 750 C C . GLU A 1 96 ? 5.895 -3.652 -22.137 1.00 94.44 96 GLU A C 1
ATOM 752 O O . GLU A 1 96 ? 6.195 -3.603 -23.328 1.00 94.44 96 GLU A O 1
ATOM 757 N N . LEU A 1 97 ? 5.415 -2.588 -21.489 1.00 92.38 97 LEU A N 1
ATOM 758 C CA . LEU A 1 97 ? 5.123 -1.311 -22.146 1.00 92.38 97 LEU A CA 1
ATOM 759 C C . LEU A 1 97 ? 6.380 -0.673 -22.753 1.00 92.38 97 LEU A C 1
ATOM 761 O O . LEU A 1 97 ? 6.330 -0.119 -23.854 1.00 92.38 97 LEU A O 1
ATOM 765 N N . LEU A 1 98 ? 7.520 -0.767 -22.062 1.00 92.38 98 LEU A N 1
ATOM 766 C CA . LEU A 1 98 ? 8.807 -0.336 -22.604 1.00 92.38 98 LEU A CA 1
ATOM 767 C C . LEU A 1 98 ? 9.199 -1.176 -23.820 1.00 92.38 98 LEU A C 1
ATOM 769 O O . LEU A 1 98 ? 9.607 -0.621 -24.842 1.00 92.38 98 LEU A O 1
ATOM 773 N N . ARG A 1 99 ? 9.058 -2.503 -23.743 1.00 95.00 99 ARG A N 1
ATOM 774 C CA . ARG A 1 99 ? 9.359 -3.397 -24.865 1.00 95.00 99 ARG A CA 1
ATOM 775 C C . ARG A 1 99 ? 8.498 -3.075 -26.082 1.00 95.00 99 ARG A C 1
ATOM 777 O O . ARG A 1 99 ? 9.050 -2.932 -27.171 1.00 95.00 99 ARG A O 1
ATOM 784 N N . ASP A 1 100 ? 7.193 -2.919 -25.901 1.00 94.25 100 ASP A N 1
ATOM 785 C CA . ASP A 1 100 ? 6.259 -2.578 -26.974 1.00 94.25 100 ASP A CA 1
ATOM 786 C C . ASP A 1 100 ? 6.631 -1.246 -27.622 1.00 94.25 100 ASP A C 1
ATOM 788 O O . ASP A 1 100 ? 6.712 -1.147 -28.849 1.00 94.25 100 ASP A O 1
ATOM 792 N N . PHE A 1 101 ? 6.965 -0.235 -26.815 1.00 92.56 101 PHE A N 1
ATOM 793 C CA . PHE A 1 101 ? 7.451 1.040 -27.332 1.00 92.56 101 PHE A CA 1
ATOM 794 C C . PHE A 1 101 ? 8.678 0.859 -28.241 1.00 92.56 101 PHE A C 1
ATOM 796 O O . PHE A 1 101 ? 8.724 1.418 -29.338 1.00 92.56 101 PHE A O 1
ATOM 803 N N . PHE A 1 102 ? 9.655 0.045 -27.834 1.00 94.00 102 PHE A N 1
ATOM 804 C CA . PHE A 1 102 ? 10.830 -0.243 -28.661 1.00 94.00 102 PHE A CA 1
ATOM 805 C C . PHE A 1 102 ? 10.515 -1.101 -29.894 1.00 94.00 102 PHE A C 1
ATOM 807 O O . PHE A 1 102 ? 11.192 -0.950 -30.908 1.00 94.00 102 PHE A O 1
ATOM 814 N N . ILE A 1 103 ? 9.489 -1.950 -29.864 1.00 95.00 103 ILE A N 1
ATOM 815 C CA . ILE A 1 103 ? 9.042 -2.689 -31.054 1.00 95.00 103 ILE A CA 1
ATOM 816 C C . ILE A 1 103 ? 8.511 -1.720 -32.117 1.00 95.00 103 ILE A C 1
ATOM 818 O O . ILE A 1 103 ? 8.879 -1.836 -33.286 1.00 95.00 103 ILE A O 1
ATOM 822 N N . PHE A 1 104 ? 7.683 -0.749 -31.725 1.00 94.12 104 PHE A N 1
ATOM 823 C CA . PHE A 1 104 ? 7.048 0.170 -32.676 1.00 94.12 104 PHE A CA 1
ATOM 824 C C . PHE A 1 104 ? 7.929 1.357 -33.079 1.00 94.12 104 PHE A C 1
ATOM 826 O O . PHE A 1 104 ? 7.856 1.809 -34.219 1.00 94.12 104 PHE A O 1
ATOM 833 N N . HIS A 1 105 ? 8.764 1.862 -32.168 1.00 94.75 105 HIS A N 1
ATOM 834 C CA . HIS A 1 105 ? 9.517 3.110 -32.358 1.00 94.75 105 HIS A CA 1
ATOM 835 C C . HIS A 1 105 ? 11.035 2.943 -32.241 1.00 94.75 105 HIS A C 1
ATOM 837 O O . HIS A 1 105 ? 11.790 3.889 -32.479 1.00 94.75 105 HIS A O 1
ATOM 843 N N . GLY A 1 106 ? 11.512 1.751 -31.873 1.00 93.62 106 GLY A N 1
ATOM 844 C CA . GLY A 1 106 ? 12.926 1.520 -31.589 1.00 93.62 106 GLY A CA 1
ATOM 845 C C . GLY A 1 106 ? 13.821 1.700 -32.807 1.00 93.62 106 GLY A C 1
ATOM 846 O O . GLY A 1 106 ? 14.914 2.227 -32.664 1.00 93.62 106 GLY A O 1
ATOM 847 N N . SER A 1 107 ? 13.365 1.351 -34.011 1.00 95.38 107 SER A N 1
ATOM 848 C CA . SER A 1 107 ? 14.162 1.510 -35.237 1.00 95.38 107 SER A CA 1
ATOM 849 C C . SER A 1 107 ? 14.490 2.979 -35.536 1.00 95.38 107 SER A C 1
ATOM 851 O O . SER A 1 107 ? 15.651 3.322 -35.789 1.00 95.38 107 SER A O 1
ATOM 853 N N . GLU A 1 108 ? 13.490 3.858 -35.463 1.00 97.12 108 GLU A N 1
ATOM 854 C CA . GLU A 1 108 ? 13.646 5.301 -35.665 1.00 97.12 108 GLU A CA 1
ATOM 855 C C . GLU A 1 108 ? 14.502 5.919 -34.556 1.00 97.12 108 GLU A C 1
ATOM 857 O O . GLU A 1 108 ? 15.473 6.627 -34.840 1.00 97.12 108 GLU A O 1
ATOM 862 N N . LEU A 1 109 ? 14.201 5.592 -33.293 1.00 94.31 109 LEU A N 1
ATOM 863 C CA . LEU A 1 109 ? 14.956 6.078 -32.141 1.00 94.31 109 LEU A CA 1
ATOM 864 C C . LEU A 1 109 ? 16.428 5.648 -32.208 1.00 94.31 109 LEU A C 1
ATOM 866 O O . LEU A 1 109 ? 17.319 6.488 -32.078 1.00 94.31 109 LEU A O 1
ATOM 870 N N . SER A 1 110 ? 16.702 4.367 -32.459 1.00 93.44 110 SER A N 1
ATOM 871 C CA . SER A 1 110 ? 18.061 3.839 -32.601 1.00 93.44 110 SER A CA 1
ATOM 872 C C . SER A 1 110 ? 18.811 4.491 -33.758 1.00 93.44 110 SER A C 1
ATOM 874 O O . SER A 1 110 ? 19.990 4.795 -33.606 1.00 93.44 110 SER A O 1
ATOM 876 N N . SER A 1 111 ? 18.148 4.769 -34.883 1.00 96.25 111 SER A N 1
ATOM 877 C CA . SER A 1 111 ? 18.776 5.450 -36.022 1.00 96.25 111 SER A CA 1
ATOM 878 C C . SER A 1 111 ? 19.198 6.880 -35.671 1.00 96.25 111 SER A C 1
ATOM 880 O O . SER A 1 111 ? 20.327 7.281 -35.961 1.00 96.25 111 SER A O 1
ATOM 882 N N . LEU A 1 112 ? 18.334 7.642 -34.994 1.00 96.62 112 LEU A N 1
ATOM 883 C CA . LEU A 1 112 ? 18.646 9.003 -34.544 1.00 96.62 112 LEU A CA 1
ATOM 884 C C . LEU A 1 112 ? 19.771 9.017 -33.504 1.00 96.62 112 LEU A C 1
ATOM 886 O O . LEU A 1 112 ? 20.703 9.821 -33.597 1.00 96.62 112 LEU A O 1
ATOM 890 N N . LEU A 1 113 ? 19.708 8.105 -32.535 1.00 95.50 113 LEU A N 1
ATOM 891 C CA . LEU A 1 113 ? 20.739 7.949 -31.514 1.00 95.50 113 LEU A CA 1
ATOM 892 C C . LEU A 1 113 ? 22.083 7.533 -32.128 1.00 95.50 113 LEU A C 1
ATOM 894 O O . LEU A 1 113 ? 23.117 8.099 -31.780 1.00 95.50 113 LEU A O 1
ATOM 898 N N . TRP A 1 114 ? 22.072 6.644 -33.121 1.00 95.44 114 TRP A N 1
ATOM 899 C CA . TRP A 1 114 ? 23.265 6.273 -33.877 1.00 95.44 114 TRP A CA 1
ATOM 900 C C . TRP A 1 114 ? 23.856 7.459 -34.648 1.00 95.44 114 TRP A C 1
ATOM 902 O O . TRP A 1 114 ? 25.059 7.711 -34.582 1.00 95.44 114 TRP A O 1
ATOM 912 N N . MET A 1 115 ? 23.027 8.251 -35.335 1.00 96.69 115 MET A N 1
ATOM 913 C CA . MET A 1 115 ? 23.492 9.473 -36.002 1.00 96.69 115 MET A CA 1
ATOM 914 C C . MET A 1 115 ? 24.121 10.459 -35.011 1.00 96.69 115 MET A C 1
ATOM 916 O O . MET A 1 115 ? 25.136 11.085 -35.330 1.00 96.69 115 MET A O 1
ATOM 920 N N . LYS A 1 116 ? 23.554 10.572 -33.803 1.00 95.38 116 LYS A N 1
ATOM 921 C CA . LYS A 1 116 ? 24.110 11.400 -32.732 1.00 95.38 116 LYS A CA 1
ATOM 922 C C . LYS A 1 116 ? 25.454 10.866 -32.238 1.00 95.38 116 LYS A C 1
ATOM 924 O O . LYS A 1 116 ? 26.392 11.648 -32.103 1.00 95.38 116 LYS A O 1
ATOM 929 N N . TYR A 1 117 ? 25.578 9.557 -32.042 1.00 95.38 117 TYR A N 1
ATOM 930 C CA . TYR A 1 117 ? 26.847 8.916 -31.698 1.00 95.38 117 TYR A CA 1
ATOM 931 C C . TYR A 1 117 ? 27.929 9.194 -32.754 1.00 95.38 117 TYR A C 1
ATOM 933 O O . TYR A 1 117 ? 29.006 9.689 -32.431 1.00 95.38 117 TYR A O 1
ATOM 941 N N . ARG A 1 118 ? 27.599 9.035 -34.044 1.00 94.69 118 ARG A N 1
ATOM 942 C CA . ARG A 1 118 ? 28.498 9.360 -35.169 1.00 94.69 118 ARG A CA 1
ATOM 943 C C . ARG A 1 118 ? 28.930 10.827 -35.206 1.00 94.69 118 ARG A C 1
ATOM 945 O O . ARG A 1 118 ? 29.932 11.147 -35.845 1.00 94.69 118 ARG A O 1
ATOM 952 N N . GLN A 1 119 ? 28.157 11.740 -34.619 1.00 93.38 119 GLN A N 1
ATOM 953 C CA . GLN A 1 119 ? 28.565 13.136 -34.458 1.00 93.38 119 GLN A CA 1
ATOM 954 C C . GLN A 1 119 ? 29.643 13.267 -33.373 1.00 93.38 119 GLN A C 1
ATOM 956 O O . GLN A 1 119 ? 30.611 13.995 -33.578 1.00 93.38 119 GLN A O 1
ATOM 961 N N . PHE A 1 120 ? 29.500 12.557 -32.252 1.00 92.69 120 PHE A N 1
ATOM 962 C CA . PHE A 1 120 ? 30.507 12.540 -31.192 1.00 92.69 120 PHE A CA 1
ATOM 963 C C . PHE A 1 120 ? 31.805 11.876 -31.645 1.00 92.69 120 PHE A C 1
ATOM 965 O O . PHE A 1 120 ? 32.859 12.469 -31.458 1.00 92.69 120 PHE A O 1
ATOM 972 N N . GLU A 1 121 ? 31.751 10.736 -32.339 1.00 91.44 121 GLU A N 1
ATOM 973 C CA . GLU A 1 121 ? 32.959 10.095 -32.887 1.00 91.44 121 GLU A CA 1
ATOM 974 C C . GLU A 1 121 ? 33.766 11.033 -33.795 1.00 91.44 121 GLU A C 1
ATOM 976 O O . GLU A 1 121 ? 34.993 11.041 -33.758 1.00 91.44 121 GLU A O 1
ATOM 981 N N . ARG A 1 122 ? 33.087 11.858 -34.603 1.00 87.25 122 ARG A N 1
ATOM 982 C CA . ARG A 1 122 ? 33.753 12.831 -35.483 1.00 87.25 122 ARG A CA 1
ATOM 983 C C . ARG A 1 122 ? 34.486 13.931 -34.714 1.00 87.25 122 ARG A C 1
ATOM 985 O O . ARG A 1 122 ? 35.510 14.405 -35.192 1.00 87.25 122 ARG A O 1
ATOM 992 N N . ASN A 1 123 ? 33.963 14.334 -33.559 1.00 83.38 123 ASN A N 1
ATOM 993 C CA . ASN A 1 123 ? 34.450 15.491 -32.804 1.00 83.38 123 ASN A CA 1
ATOM 994 C C . ASN A 1 123 ? 35.358 15.111 -31.625 1.00 83.38 123 ASN A C 1
ATOM 996 O O . ASN A 1 123 ? 36.138 15.940 -31.167 1.00 83.38 123 ASN A O 1
ATOM 1000 N N . SER A 1 124 ? 35.246 13.872 -31.153 1.00 82.12 124 SER A N 1
ATOM 1001 C CA . SER A 1 124 ? 35.833 13.379 -29.907 1.00 82.12 124 SER A CA 1
ATOM 1002 C C . SER A 1 124 ? 36.394 11.965 -30.069 1.00 82.12 124 SER A C 1
ATOM 1004 O O . SER A 1 124 ? 36.324 11.141 -29.157 1.00 82.12 124 SER A O 1
ATOM 1006 N N . SER A 1 125 ? 36.927 11.651 -31.253 1.00 75.44 125 SER A N 1
ATOM 1007 C CA . SER A 1 125 ? 37.681 10.412 -31.446 1.00 75.44 125 SER A CA 1
ATOM 1008 C C . SER A 1 125 ? 38.919 10.417 -30.552 1.00 75.44 125 SER A C 1
ATOM 1010 O O . SER A 1 125 ? 39.628 11.419 -30.472 1.00 75.44 125 SER A O 1
ATOM 1012 N N . VAL A 1 126 ? 39.233 9.263 -29.965 1.00 68.69 126 VAL A N 1
ATOM 1013 C CA . VAL A 1 126 ? 40.430 9.021 -29.132 1.00 68.69 126 VAL A CA 1
ATOM 1014 C C . VAL A 1 126 ? 41.751 9.340 -29.850 1.00 68.69 126 VAL A C 1
ATOM 1016 O O . VAL A 1 126 ? 42.800 9.439 -29.227 1.00 68.69 126 VAL A O 1
ATOM 1019 N N . HIS A 1 127 ? 41.703 9.508 -31.173 1.00 73.31 127 HIS A N 1
ATOM 1020 C CA . HIS A 1 127 ? 42.852 9.825 -32.017 1.00 73.31 127 HIS A CA 1
ATOM 1021 C C . HIS A 1 127 ? 43.098 11.343 -32.137 1.00 73.31 127 HIS A C 1
ATOM 1023 O O . HIS A 1 127 ? 44.082 11.759 -32.747 1.00 73.31 127 HIS A O 1
ATOM 1029 N N . ILE A 1 128 ? 42.211 12.179 -31.584 1.00 77.75 128 ILE A N 1
ATOM 1030 C CA . ILE A 1 128 ? 42.335 13.640 -31.556 1.00 77.75 128 ILE A CA 1
ATOM 1031 C C . ILE A 1 128 ? 43.091 14.053 -30.288 1.00 77.75 128 ILE A C 1
ATOM 1033 O O . ILE A 1 128 ? 42.770 13.627 -29.179 1.00 77.75 128 ILE A O 1
ATOM 1037 N N . GLN A 1 129 ? 44.093 14.920 -30.442 1.00 77.31 129 GLN A N 1
ATOM 1038 C CA . GLN A 1 129 ? 44.887 15.417 -29.320 1.00 77.31 129 GLN A CA 1
ATOM 1039 C C . GLN A 1 129 ? 44.006 16.177 -28.312 1.00 77.31 129 GLN A C 1
ATOM 1041 O O . GLN A 1 129 ? 43.286 17.101 -28.685 1.00 77.31 129 GLN A O 1
ATOM 1046 N N . GLY A 1 130 ? 44.088 15.801 -27.032 1.00 81.94 130 GLY A N 1
ATOM 1047 C CA . GLY A 1 130 ? 43.281 16.387 -25.952 1.00 81.94 130 GLY A CA 1
ATOM 1048 C C . GLY A 1 130 ? 41.991 15.624 -25.623 1.00 81.94 130 GLY A C 1
ATOM 1049 O O . GLY A 1 130 ? 41.286 16.011 -24.689 1.00 81.94 130 GLY A O 1
ATOM 1050 N N . ILE A 1 131 ? 41.698 14.534 -26.340 1.00 90.00 131 ILE A N 1
ATOM 1051 C CA . ILE A 1 131 ? 40.660 13.577 -25.952 1.00 90.00 131 ILE A CA 1
ATOM 1052 C C . ILE A 1 131 ? 41.239 12.555 -24.969 1.00 90.00 131 ILE A C 1
ATOM 1054 O O . ILE A 1 131 ? 42.312 11.995 -25.190 1.00 90.00 131 ILE A O 1
ATOM 1058 N N . ILE A 1 132 ? 40.522 12.337 -23.872 1.00 87.94 132 ILE A N 1
ATOM 1059 C CA . ILE A 1 132 ? 40.839 11.426 -22.779 1.00 87.94 132 ILE A CA 1
ATOM 1060 C C . ILE A 1 132 ? 39.647 10.482 -22.620 1.00 87.94 132 ILE A C 1
ATOM 1062 O O . ILE A 1 132 ? 38.514 10.916 -22.381 1.00 87.94 132 ILE A O 1
ATOM 1066 N N . GLU A 1 133 ? 39.922 9.187 -22.748 1.00 88.19 133 GLU A N 1
ATOM 1067 C CA . GLU A 1 133 ? 38.950 8.119 -22.519 1.00 88.19 133 GLU A CA 1
ATOM 1068 C C . GLU A 1 133 ? 38.357 8.201 -21.103 1.00 88.19 133 GLU A C 1
ATOM 1070 O O . GLU A 1 133 ? 39.058 8.464 -20.124 1.00 88.19 133 GLU A O 1
ATOM 1075 N N . GLY A 1 134 ? 37.044 8.018 -20.997 1.00 87.69 134 GLY A N 1
ATOM 1076 C CA . GLY A 1 134 ? 36.281 8.150 -19.760 1.00 87.69 134 GLY A CA 1
ATOM 1077 C C . GLY A 1 134 ? 36.010 9.593 -19.326 1.00 87.69 134 GLY A C 1
ATOM 1078 O O . GLY A 1 134 ? 35.422 9.791 -18.266 1.00 87.69 134 GLY A O 1
ATOM 1079 N N . THR A 1 135 ? 36.453 10.602 -20.088 1.00 88.62 135 THR A N 1
ATOM 1080 C CA . THR A 1 135 ? 36.266 12.025 -19.741 1.00 88.62 135 THR A CA 1
ATOM 1081 C C . THR A 1 135 ? 35.533 12.794 -20.832 1.00 88.62 135 THR A C 1
ATOM 1083 O O . THR A 1 135 ? 34.506 13.409 -20.570 1.00 88.62 135 THR A O 1
ATOM 1086 N N . ASN A 1 136 ? 36.063 12.806 -22.055 1.00 89.19 136 ASN A N 1
ATOM 1087 C CA . ASN A 1 136 ? 35.502 13.590 -23.163 1.00 89.19 136 ASN A CA 1
ATOM 1088 C C . ASN A 1 136 ? 35.538 12.844 -24.505 1.00 89.19 136 ASN A C 1
ATOM 1090 O O . ASN A 1 136 ? 35.352 13.464 -25.555 1.00 89.19 136 ASN A O 1
ATOM 1094 N N . ASP A 1 137 ? 35.764 11.531 -24.473 1.00 91.75 137 ASP A N 1
ATOM 1095 C CA . ASP A 1 137 ? 35.615 10.649 -25.626 1.00 91.75 137 ASP A CA 1
ATOM 1096 C C . ASP A 1 137 ? 34.137 10.481 -26.025 1.00 91.75 137 ASP A C 1
ATOM 1098 O O . ASP A 1 137 ? 33.206 10.831 -25.291 1.00 91.75 137 ASP A O 1
ATOM 1102 N N . ALA A 1 138 ? 33.924 9.936 -27.221 1.00 92.56 138 ALA A N 1
ATOM 1103 C CA . ALA A 1 138 ? 32.596 9.789 -27.797 1.00 92.56 138 ALA A CA 1
ATOM 1104 C C . ALA A 1 138 ? 31.634 8.926 -26.960 1.00 92.56 138 ALA A C 1
ATOM 1106 O O . ALA A 1 138 ? 30.449 9.265 -26.894 1.00 92.56 138 ALA A O 1
ATOM 1107 N N . ASP A 1 139 ? 32.108 7.861 -26.307 1.00 92.62 139 ASP A N 1
ATOM 1108 C CA . ASP A 1 139 ? 31.258 6.957 -25.523 1.00 92.62 139 ASP A CA 1
ATOM 1109 C C . ASP A 1 139 ? 30.788 7.634 -24.236 1.00 92.62 139 ASP A C 1
ATOM 1111 O O . ASP A 1 139 ? 29.604 7.557 -23.884 1.00 92.62 139 ASP A O 1
ATOM 1115 N N . THR A 1 140 ? 31.694 8.351 -23.566 1.00 94.69 140 THR A N 1
ATOM 1116 C CA . THR A 1 140 ? 31.375 9.138 -22.367 1.00 94.69 140 THR A CA 1
ATOM 1117 C C . THR A 1 140 ? 30.347 10.223 -22.687 1.00 94.69 140 THR A C 1
ATOM 1119 O O . THR A 1 140 ? 29.280 10.266 -22.068 1.00 94.69 140 THR A O 1
ATOM 1122 N N . LEU A 1 141 ? 30.600 11.034 -23.720 1.00 94.50 141 LEU A N 1
ATOM 1123 C CA . LEU A 1 141 ? 29.688 12.107 -24.136 1.00 94.50 141 LEU A CA 1
ATOM 1124 C C . LEU A 1 141 ? 28.319 11.575 -24.579 1.00 94.50 141 LEU A C 1
ATOM 1126 O O . LEU A 1 141 ? 27.286 12.194 -24.312 1.00 94.50 141 LEU A O 1
ATOM 1130 N N . TYR A 1 142 ? 28.286 10.423 -25.248 1.00 95.38 142 TYR A N 1
ATOM 1131 C CA . TYR A 1 142 ? 27.043 9.795 -25.679 1.00 95.38 142 TYR A CA 1
ATOM 1132 C C . TYR A 1 142 ? 26.221 9.254 -24.505 1.00 95.38 142 TYR A C 1
ATOM 1134 O O . TYR A 1 142 ? 25.006 9.471 -24.457 1.00 95.38 142 TYR A O 1
ATOM 1142 N N . ARG A 1 143 ? 26.869 8.610 -23.525 1.00 95.44 143 ARG A N 1
ATOM 1143 C CA . ARG A 1 143 ? 26.209 8.143 -22.297 1.00 95.44 143 ARG A CA 1
ATOM 1144 C C . ARG A 1 143 ? 25.614 9.309 -21.515 1.00 95.44 143 ARG A C 1
ATOM 1146 O O . ARG A 1 143 ? 24.444 9.248 -21.138 1.00 95.44 143 ARG A O 1
ATOM 1153 N N . GLU A 1 144 ? 26.393 10.368 -21.306 1.00 95.44 144 GLU A N 1
ATOM 1154 C CA . GLU A 1 144 ? 25.920 11.582 -20.636 1.00 95.44 144 GLU A CA 1
ATOM 1155 C C . GLU A 1 144 ? 24.760 12.227 -21.392 1.00 95.44 144 GLU A C 1
ATOM 1157 O O . GLU A 1 144 ? 23.765 12.613 -20.782 1.00 95.44 144 GLU A O 1
ATOM 1162 N N . PHE A 1 145 ? 24.841 12.304 -22.724 1.00 94.94 145 PHE A N 1
ATOM 1163 C CA . PHE A 1 145 ? 23.761 12.832 -23.551 1.00 94.94 145 PHE A CA 1
ATOM 1164 C C . PHE A 1 145 ? 22.453 12.055 -23.358 1.00 94.94 145 PHE A C 1
ATOM 1166 O O . PHE A 1 145 ? 21.416 12.680 -23.134 1.00 94.94 145 PHE A O 1
ATOM 1173 N N . ILE A 1 146 ? 22.487 10.717 -23.411 1.00 94.88 146 ILE A N 1
ATOM 1174 C CA . ILE A 1 146 ? 21.290 9.886 -23.200 1.00 94.88 146 ILE A CA 1
ATOM 1175 C C . ILE A 1 146 ? 20.735 10.092 -21.792 1.00 94.88 146 ILE A C 1
ATOM 1177 O O . ILE A 1 146 ? 19.538 10.328 -21.646 1.00 94.88 146 ILE A O 1
ATOM 1181 N N . LEU A 1 147 ? 21.585 10.029 -20.764 1.00 93.69 147 LEU A N 1
ATOM 1182 C CA . LEU A 1 147 ? 21.153 10.199 -19.376 1.00 93.69 147 LEU A CA 1
ATOM 1183 C C . LEU A 1 147 ? 20.506 11.569 -19.160 1.00 93.69 147 LEU A C 1
ATOM 1185 O O . LEU A 1 147 ? 19.402 11.646 -18.628 1.00 93.69 147 LEU A O 1
ATOM 1189 N N . ASN A 1 148 ? 21.140 12.638 -19.639 1.00 93.75 148 ASN A N 1
ATOM 1190 C CA . ASN A 1 148 ? 20.608 13.994 -19.534 1.00 93.75 148 ASN A CA 1
ATOM 1191 C C . ASN A 1 148 ? 19.300 14.163 -20.312 1.00 93.75 148 ASN A C 1
ATOM 1193 O O . ASN A 1 148 ? 18.386 14.838 -19.836 1.00 93.75 148 ASN A O 1
ATOM 1197 N N . LEU A 1 149 ? 19.188 13.543 -21.492 1.00 91.38 149 LEU A N 1
ATOM 1198 C CA . LEU A 1 149 ? 17.953 13.548 -22.266 1.00 91.38 149 LEU A CA 1
ATOM 1199 C C . LEU A 1 149 ? 16.826 12.863 -21.490 1.00 91.38 149 LEU A 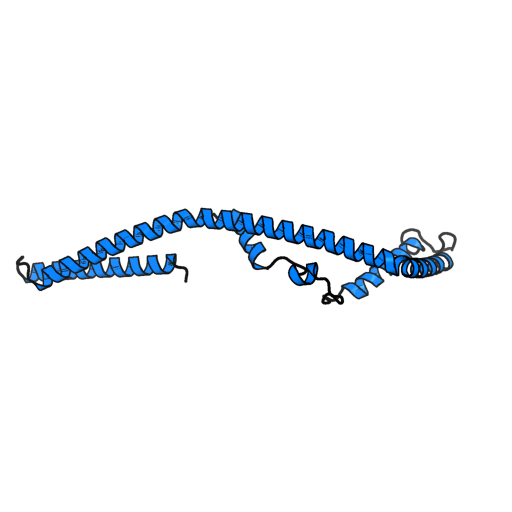C 1
ATOM 1201 O O . LEU A 1 149 ? 15.760 13.454 -21.358 1.00 91.38 149 LEU A O 1
ATOM 1205 N N . MET A 1 150 ? 17.060 11.665 -20.949 1.00 89.81 150 MET A N 1
ATOM 1206 C CA . MET A 1 150 ? 16.048 10.937 -20.179 1.00 89.81 150 MET A CA 1
ATOM 1207 C C . MET A 1 150 ? 15.651 11.704 -18.917 1.00 89.81 150 MET A C 1
ATOM 1209 O O . MET A 1 150 ? 14.468 11.968 -18.723 1.00 89.81 150 MET A O 1
ATOM 1213 N N . LEU A 1 151 ? 16.626 12.165 -18.124 1.00 89.62 151 LEU A N 1
ATOM 1214 C CA . LEU A 1 151 ? 16.377 12.945 -16.909 1.00 89.62 151 LEU A CA 1
ATOM 1215 C C . LEU A 1 151 ? 15.551 14.200 -17.195 1.00 89.62 151 LEU A C 1
ATOM 1217 O O . LEU A 1 151 ? 14.595 14.482 -16.479 1.00 89.62 151 LEU A O 1
ATOM 1221 N N . LYS A 1 152 ? 15.842 14.922 -18.284 1.00 87.81 152 LYS A N 1
ATOM 1222 C CA . LYS A 1 152 ? 15.050 16.091 -18.693 1.00 87.81 152 LYS A CA 1
ATOM 1223 C C . LYS A 1 152 ? 13.556 15.772 -18.829 1.00 87.81 152 LYS A C 1
ATOM 1225 O O . LYS A 1 152 ? 12.736 16.633 -18.524 1.00 87.81 152 LYS A O 1
ATOM 1230 N N . TRP A 1 153 ? 13.208 14.568 -19.278 1.00 82.06 153 TRP A N 1
ATOM 1231 C CA . TRP A 1 153 ? 11.820 14.144 -19.473 1.00 82.06 153 TRP A CA 1
ATOM 1232 C C . TRP A 1 153 ? 11.216 13.413 -18.267 1.00 82.06 153 TRP A C 1
ATOM 1234 O O . TRP A 1 153 ? 9.993 13.361 -18.164 1.00 82.06 153 TRP A O 1
ATOM 1244 N N . THR A 1 154 ? 12.033 12.886 -17.351 1.00 81.56 154 THR A N 1
ATOM 1245 C CA . THR A 1 154 ? 11.576 12.133 -16.167 1.00 81.56 154 THR A CA 1
ATOM 1246 C C . THR A 1 154 ? 11.672 12.908 -14.849 1.00 81.56 154 THR A C 1
ATOM 1248 O O . THR A 1 154 ? 11.289 12.377 -13.811 1.00 81.56 154 THR A O 1
ATOM 1251 N N . ASN A 1 155 ? 12.193 14.139 -14.854 1.00 72.81 155 ASN A N 1
ATOM 1252 C CA . ASN A 1 155 ? 12.379 14.948 -13.639 1.00 72.81 155 ASN A CA 1
ATOM 1253 C C . ASN A 1 155 ? 11.079 15.531 -13.059 1.00 72.81 155 ASN A C 1
ATOM 1255 O O . ASN A 1 155 ? 11.067 15.962 -11.907 1.00 72.81 155 ASN A O 1
ATOM 1259 N N . GLU A 1 156 ? 9.988 15.547 -13.822 1.00 73.44 156 GLU A N 1
ATOM 1260 C CA . GLU A 1 156 ? 8.665 15.922 -13.322 1.00 73.44 156 GLU A CA 1
ATOM 1261 C C . GLU A 1 156 ? 7.811 14.666 -13.147 1.00 73.44 156 GLU A C 1
ATOM 1263 O O . GLU A 1 156 ? 7.804 13.788 -14.013 1.00 73.44 156 GLU A O 1
ATOM 1268 N N . ILE A 1 157 ? 7.063 14.583 -12.039 1.00 66.75 157 ILE A N 1
ATOM 1269 C CA . ILE A 1 157 ? 6.051 13.536 -11.860 1.00 66.75 157 ILE A CA 1
ATOM 1270 C C . ILE A 1 157 ? 4.935 13.814 -12.865 1.00 66.75 157 ILE A C 1
ATOM 1272 O O . ILE A 1 157 ? 4.008 14.581 -12.605 1.00 66.75 157 ILE A O 1
ATOM 1276 N N . LEU A 1 158 ? 5.056 13.212 -14.041 1.00 66.88 158 LEU A N 1
ATOM 1277 C CA . LEU A 1 158 ? 4.048 13.298 -15.078 1.00 66.88 158 LEU A CA 1
ATOM 1278 C C . LEU A 1 158 ? 3.009 12.193 -14.871 1.00 66.88 158 LEU A C 1
ATOM 1280 O O . LEU A 1 158 ? 3.377 11.049 -14.591 1.00 66.88 158 LEU A O 1
ATOM 1284 N N . PRO A 1 159 ? 1.709 12.499 -15.032 1.00 68.25 159 PRO A N 1
ATOM 1285 C CA . PRO A 1 159 ? 0.712 11.447 -15.124 1.00 68.25 159 PRO A CA 1
ATOM 1286 C C . PRO A 1 159 ? 1.028 10.566 -16.337 1.00 68.25 159 PRO A C 1
ATOM 1288 O O . PRO A 1 159 ? 1.597 11.042 -17.326 1.00 68.25 159 PRO A O 1
ATOM 1291 N N . LEU A 1 160 ? 0.627 9.295 -16.274 1.00 71.38 160 LEU A N 1
ATOM 1292 C CA . LEU A 1 160 ? 0.645 8.405 -17.435 1.00 71.38 160 LEU A CA 1
ATOM 1293 C C . LEU A 1 160 ? -0.034 9.118 -18.612 1.00 71.38 160 LEU A C 1
ATOM 1295 O O . LEU A 1 160 ? -1.214 9.461 -18.554 1.00 71.38 160 LEU A O 1
ATOM 1299 N N . ARG A 1 161 ? 0.739 9.391 -19.668 1.00 71.88 161 ARG A N 1
ATOM 1300 C CA . ARG A 1 161 ? 0.271 10.133 -20.853 1.00 71.88 161 ARG A CA 1
ATOM 1301 C C . ARG A 1 161 ? -0.402 9.237 -21.892 1.00 71.88 161 ARG A C 1
ATOM 1303 O O . ARG A 1 161 ? -0.766 9.705 -22.966 1.00 71.88 161 ARG A O 1
ATOM 1310 N N . PHE A 1 162 ? -0.565 7.962 -21.567 1.00 76.00 162 PHE A N 1
ATOM 1311 C CA . PHE A 1 162 ? -1.280 6.971 -22.352 1.00 76.00 162 PHE A CA 1
ATOM 1312 C C . PHE A 1 162 ? -2.204 6.183 -21.427 1.00 76.00 162 PHE A C 1
ATOM 1314 O O . PHE A 1 162 ? -1.968 6.082 -20.222 1.00 76.00 162 PHE A O 1
ATOM 1321 N N . ARG A 1 163 ? -3.284 5.654 -21.999 1.00 79.56 163 ARG A N 1
ATOM 1322 C CA . ARG A 1 163 ? -4.233 4.825 -21.267 1.00 79.56 163 ARG A CA 1
ATOM 1323 C C . ARG A 1 163 ? -3.743 3.384 -21.287 1.00 79.56 163 ARG A C 1
ATOM 1325 O O . ARG A 1 163 ? -3.537 2.827 -22.358 1.00 79.56 163 ARG A O 1
ATOM 1332 N N . ASP A 1 164 ? -3.602 2.805 -20.107 1.00 89.62 164 ASP A N 1
ATOM 1333 C CA . ASP A 1 164 ? -3.317 1.389 -19.914 1.00 89.62 164 ASP A CA 1
ATOM 1334 C C . ASP A 1 164 ? -4.274 0.850 -18.852 1.00 89.62 164 ASP A C 1
ATOM 1336 O O . ASP A 1 164 ? -4.376 1.431 -17.770 1.00 89.62 164 ASP A O 1
ATOM 1340 N N . ASP A 1 165 ? -5.027 -0.201 -19.172 1.00 89.44 165 ASP A N 1
ATOM 1341 C CA . ASP A 1 165 ? -6.105 -0.682 -18.301 1.00 89.44 165 ASP A CA 1
ATOM 1342 C C . ASP A 1 165 ? -5.566 -1.251 -16.981 1.00 89.44 165 ASP A C 1
ATOM 1344 O O . ASP A 1 165 ? -6.168 -1.030 -15.928 1.00 89.44 165 ASP A O 1
ATOM 1348 N N . VAL A 1 166 ? -4.402 -1.913 -17.018 1.00 90.50 166 VAL A N 1
ATOM 1349 C CA . VAL A 1 166 ? -3.744 -2.454 -15.822 1.00 90.50 166 VAL A CA 1
ATOM 1350 C C . VAL A 1 166 ? -3.282 -1.305 -14.936 1.00 90.50 166 VAL A C 1
ATOM 1352 O O . VAL A 1 166 ? -3.715 -1.214 -13.792 1.00 90.50 166 VAL A O 1
ATOM 1355 N N . MET A 1 167 ? -2.498 -0.369 -15.473 1.00 89.50 167 MET A N 1
ATOM 1356 C CA . MET A 1 167 ? -1.962 0.759 -14.705 1.00 89.50 167 MET A CA 1
ATOM 1357 C C . MET A 1 167 ? -3.055 1.727 -14.234 1.00 89.50 167 MET A C 1
ATOM 1359 O O . MET A 1 167 ? -2.910 2.347 -13.180 1.00 89.50 167 MET A O 1
ATOM 1363 N N . SER A 1 168 ? -4.169 1.838 -14.965 1.00 88.00 168 SER A N 1
ATOM 1364 C CA . SER A 1 168 ? -5.340 2.617 -14.533 1.00 88.00 168 SER A CA 1
ATOM 1365 C C . SER A 1 168 ? -6.027 1.993 -13.319 1.00 88.00 168 SER A C 1
ATOM 1367 O O . SER A 1 168 ? -6.553 2.718 -12.476 1.00 88.00 168 SER A O 1
ATOM 1369 N N . LEU A 1 169 ? -6.032 0.660 -13.229 1.00 88.69 169 LEU A N 1
ATOM 1370 C CA . LEU A 1 169 ? -6.636 -0.074 -12.122 1.00 88.69 169 LEU A CA 1
ATOM 1371 C C . LEU A 1 169 ? -5.697 -0.174 -10.914 1.00 88.69 169 LEU A C 1
ATOM 1373 O O . LEU A 1 169 ? -6.129 0.025 -9.780 1.00 88.69 169 LEU A O 1
ATOM 1377 N N . THR A 1 170 ? -4.425 -0.506 -11.138 1.00 89.00 170 THR A N 1
ATOM 1378 C CA . THR A 1 170 ? -3.452 -0.762 -10.066 1.00 89.00 170 THR A CA 1
ATOM 1379 C C . THR A 1 170 ? -2.799 0.510 -9.543 1.00 89.00 170 THR A C 1
ATOM 1381 O O . THR A 1 170 ? -2.337 0.532 -8.402 1.00 89.00 170 THR A O 1
ATOM 1384 N N . GLY A 1 171 ? -2.727 1.561 -10.362 1.00 87.69 171 GLY A N 1
ATOM 1385 C CA . GLY A 1 171 ? -1.889 2.726 -10.100 1.00 87.69 171 GLY A CA 1
ATOM 1386 C C . GLY A 1 171 ? -0.391 2.398 -10.131 1.00 87.69 171 GLY A C 1
ATOM 1387 O O . GLY A 1 171 ? 0.018 1.246 -10.282 1.00 87.69 171 GLY A O 1
ATOM 1388 N N . SER A 1 172 ? 0.437 3.430 -9.956 1.00 83.62 172 SER A N 1
ATOM 1389 C CA . SER A 1 172 ? 1.903 3.315 -9.933 1.00 83.62 172 SER A CA 1
ATOM 1390 C C . SER A 1 172 ? 2.480 2.906 -8.576 1.00 83.62 172 SER A C 1
ATOM 1392 O O . SER A 1 172 ? 3.660 2.583 -8.488 1.00 83.62 172 SER A O 1
ATOM 1394 N N . ALA A 1 173 ? 1.677 2.934 -7.510 1.00 88.00 173 ALA A N 1
ATOM 1395 C CA . ALA A 1 173 ? 2.110 2.593 -6.162 1.00 88.00 173 ALA A CA 1
ATOM 1396 C C . ALA A 1 173 ? 0.986 1.900 -5.376 1.00 88.00 173 ALA A C 1
ATOM 1398 O O . ALA A 1 173 ? -0.193 2.186 -5.615 1.00 88.00 173 ALA A O 1
ATOM 1399 N N . PRO A 1 174 ? 1.326 1.032 -4.406 1.00 90.25 174 PRO A N 1
ATOM 1400 C CA . PRO A 1 174 ? 0.344 0.462 -3.498 1.00 90.25 174 PRO A CA 1
ATOM 1401 C C . PRO A 1 174 ? -0.407 1.554 -2.720 1.00 90.25 174 PRO A C 1
ATOM 1403 O O . PRO A 1 174 ? 0.131 2.622 -2.424 1.00 90.25 174 PRO A O 1
ATOM 1406 N N . VAL A 1 175 ? -1.645 1.261 -2.313 1.00 89.94 175 VAL A N 1
ATOM 1407 C CA . VAL A 1 175 ? -2.436 2.161 -1.461 1.00 89.94 175 VAL A CA 1
ATOM 1408 C C . VAL A 1 175 ? -1.679 2.440 -0.161 1.00 89.94 175 VAL A C 1
ATOM 1410 O O . VAL A 1 175 ? -1.296 1.513 0.545 1.00 89.94 175 VAL A O 1
ATOM 1413 N N . SER A 1 176 ? -1.515 3.714 0.202 1.00 84.75 176 SER A N 1
ATOM 1414 C CA . SER A 1 176 ? -0.657 4.160 1.315 1.00 84.75 176 SER A CA 1
ATOM 1415 C C . SER A 1 176 ? -0.857 3.388 2.630 1.00 84.75 176 SER A C 1
ATOM 1417 O O . SER A 1 176 ? 0.116 2.997 3.277 1.00 84.75 176 SER A O 1
ATOM 1419 N N . GLY A 1 177 ? -2.106 3.078 2.992 1.00 87.19 177 GLY A N 1
ATOM 1420 C CA . GLY A 1 177 ? -2.440 2.335 4.211 1.00 87.19 177 GLY A CA 1
ATOM 1421 C C . GLY A 1 177 ? -1.875 0.907 4.285 1.00 87.19 177 GLY A C 1
ATOM 1422 O O . GLY A 1 177 ? -1.715 0.374 5.386 1.00 87.19 177 GLY A O 1
ATOM 1423 N N . SER A 1 178 ? -1.523 0.275 3.157 1.00 86.81 178 SER A N 1
ATOM 1424 C CA . SER A 1 178 ? -0.947 -1.077 3.154 1.00 86.81 178 SER A CA 1
ATOM 1425 C C . SER A 1 178 ? 0.482 -1.100 3.699 1.00 86.81 178 SER A C 1
ATOM 1427 O O . SER A 1 178 ? 0.876 -2.064 4.360 1.00 86.81 178 SER A O 1
ATOM 1429 N N . HIS A 1 179 ? 1.259 -0.034 3.492 1.00 86.44 179 HIS A N 1
ATOM 1430 C CA . HIS A 1 179 ? 2.615 0.055 4.031 1.00 86.44 179 HIS A CA 1
ATOM 1431 C C . HIS A 1 179 ? 2.616 0.134 5.556 1.00 86.44 179 HIS A C 1
ATOM 1433 O O . HIS A 1 179 ? 3.424 -0.536 6.205 1.00 86.44 179 HIS A O 1
ATOM 1439 N N . ASP A 1 180 ? 1.690 0.898 6.129 1.00 87.50 180 ASP A N 1
ATOM 1440 C CA . ASP A 1 180 ? 1.545 1.009 7.578 1.00 87.50 180 ASP A CA 1
ATOM 1441 C C . ASP A 1 180 ? 1.008 -0.286 8.178 1.00 87.50 180 ASP A C 1
ATOM 1443 O O . ASP A 1 180 ? 1.540 -0.775 9.174 1.00 87.50 180 ASP A O 1
ATOM 1447 N N . ALA A 1 181 ? 0.015 -0.903 7.532 1.00 86.31 181 ALA A N 1
ATOM 1448 C CA . ALA A 1 181 ? -0.512 -2.199 7.941 1.00 86.31 181 ALA A CA 1
ATOM 1449 C C . ALA A 1 181 ? 0.571 -3.290 7.963 1.00 86.31 181 ALA A C 1
ATOM 1451 O O . ALA A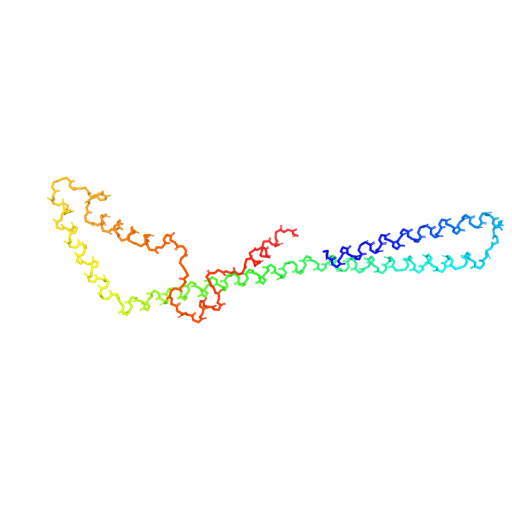 1 181 ? 0.661 -4.034 8.938 1.00 86.31 181 ALA A O 1
ATOM 1452 N N . ARG A 1 182 ? 1.451 -3.347 6.952 1.00 83.31 182 ARG A N 1
ATOM 1453 C CA . ARG A 1 182 ? 2.563 -4.312 6.900 1.00 83.31 182 ARG A CA 1
ATOM 1454 C C . ARG A 1 182 ? 3.536 -4.163 8.075 1.00 83.31 182 ARG A C 1
ATOM 1456 O O . ARG A 1 182 ? 4.067 -5.159 8.564 1.00 83.31 182 ARG A O 1
ATOM 1463 N N . LYS A 1 183 ? 3.792 -2.935 8.537 1.00 83.19 183 LYS A N 1
ATOM 1464 C CA . LYS A 1 183 ? 4.734 -2.664 9.640 1.00 83.19 183 LYS A CA 1
ATOM 1465 C C . LYS A 1 183 ? 4.213 -3.136 11.004 1.00 83.19 183 LYS A C 1
ATOM 1467 O O . LYS A 1 183 ? 5.020 -3.351 11.906 1.00 83.19 183 LYS A O 1
ATOM 1472 N N . LYS A 1 184 ? 2.899 -3.356 11.149 1.00 75.69 184 LYS A N 1
ATOM 1473 C CA . LYS A 1 184 ? 2.263 -3.757 12.420 1.00 75.69 184 LYS A CA 1
ATOM 1474 C C . LYS A 1 184 ? 2.719 -5.113 12.959 1.00 75.69 184 LYS A C 1
ATOM 1476 O O . LYS A 1 184 ? 2.574 -5.347 14.150 1.00 75.69 184 LYS A O 1
ATOM 1481 N N . ARG A 1 185 ? 3.360 -5.951 12.136 1.00 63.09 185 ARG A N 1
ATOM 1482 C CA . ARG A 1 185 ? 3.974 -7.220 12.568 1.00 63.09 185 ARG A CA 1
ATOM 1483 C C . ARG A 1 185 ? 5.069 -7.050 13.636 1.00 63.09 185 ARG A C 1
ATOM 1485 O O . ARG A 1 185 ? 5.436 -8.022 14.273 1.00 63.09 185 ARG A O 1
ATOM 1492 N N . LYS A 1 186 ? 5.628 -5.843 13.793 1.00 54.47 186 LYS A N 1
ATOM 1493 C CA . LYS A 1 186 ? 6.705 -5.550 14.757 1.00 54.47 186 LYS A CA 1
ATOM 1494 C C . LYS A 1 186 ? 6.224 -4.908 16.065 1.00 54.47 186 LYS A C 1
ATOM 1496 O O . LYS A 1 186 ? 7.061 -4.556 16.886 1.00 54.47 186 LYS A O 1
ATOM 1501 N N . LEU A 1 187 ? 4.923 -4.653 16.206 1.00 53.72 187 LEU A N 1
ATOM 1502 C CA . LEU A 1 187 ? 4.372 -3.799 17.268 1.00 53.72 187 LEU A CA 1
ATOM 1503 C C . LEU A 1 187 ? 3.594 -4.567 18.347 1.00 53.72 187 LEU A C 1
ATOM 1505 O O . LEU A 1 187 ? 3.173 -3.940 19.316 1.00 53.72 187 LEU A O 1
ATOM 1509 N N . PHE A 1 188 ? 3.420 -5.879 18.185 1.00 47.12 188 PHE A N 1
ATOM 1510 C CA . PHE A 1 188 ? 2.754 -6.769 19.134 1.00 47.12 188 PHE A CA 1
ATOM 1511 C C . PHE A 1 188 ? 3.620 -7.997 19.386 1.00 47.12 188 PHE A C 1
ATOM 1513 O O . PHE A 1 188 ? 4.224 -8.479 18.398 1.00 47.12 188 PHE A O 1
#